Protein AF-A0A485M451-F1 (afdb_monomer)

InterPro domains:
  IPR001119 S-layer homology domain [PF00395] (95-132)
  IPR001119 S-layer homology domain [PF00395] (153-200)
  IPR001119 S-layer homology domain [PF00395] (220-264)
  IPR001119 S-layer homology domain [PS51272] (88-151)
  IPR001119 S-layer homology domain [PS51272] (153-217)
  IPR001119 S-layer homology domain [PS51272] (218-274)
  IPR051465 Cell Envelope Structural Component [PTHR43308] (90-144)
  IPR059177 GH29D-like, beta-sandwich domain [PF13290] (2-53)

Solvent-accessible surface area (backbone atoms only — not comparable to full-atom values): 15965 Å² total; per-residue (Å²): 91,81,88,87,76,91,57,86,87,47,48,41,26,26,16,62,77,60,48,58,35,92,75,40,89,76,40,38,76,67,85,69,72,50,86,80,91,56,67,35,39,36,25,33,32,40,34,44,92,94,45,68,56,72,76,46,74,50,67,47,79,70,82,80,92,81,85,85,84,84,88,90,79,92,68,84,73,83,88,88,75,98,64,86,75,76,82,45,79,29,83,71,26,69,72,31,68,84,40,92,50,16,53,63,52,24,55,33,37,77,71,63,31,46,78,61,49,97,84,36,32,66,56,48,83,42,69,30,24,42,34,58,51,22,35,35,50,14,46,69,68,68,48,67,50,79,86,58,65,54,78,75,23,81,48,46,84,70,42,52,80,90,31,44,55,25,37,24,15,24,39,70,70,63,47,47,76,62,47,79,44,99,87,72,47,28,33,64,55,37,79,43,66,35,26,43,36,56,50,28,31,32,52,24,47,49,49,35,71,77,74,38,90,75,82,59,55,77,68,89,44,74,47,55,81,70,47,52,79,92,32,47,58,25,40,16,39,17,38,76,64,61,38,45,70,48,47,95,86,34,30,65,57,40,79,44,67,32,26,37,36,58,50,50,50,32,51,52,39,44,64,75,68,110

Foldseek 3Di:
DDDDDPDPPKWKKKAFQPAARVDDPRIDTDPDDDDDPAWTKIWMWIDDDPDIDPIDIDTDHDDDDDDDDDDDDQDADDDDDDDQPPQDCLVQAPVLGPPSLSVLSSVCVVLVLDDPDPVSHNQQQAFDFQLNLLSSVCSLVVFFQDPFAPVLAPCLVVRDPVSRGSNNRCVVLVLADFDQDPVRGTHRRRGDFAFLLSLLLSLLSVCCVPVNDDDFRQDFANVVVPRDPVRRSSNSSLVVLVLGDATPVRHSRRGHGDGSSNSSSSSSSSSVSD

Mean predicted aligned error: 13.21 Å

pLDDT: mean 82.81, std 17.46, range [28.58, 98.69]

Sequence (274 aa):
MSLATTTSGAVIYYTTDGSNPKESATRKEYTEPFKVGTTTVVRAVAFKDSLSSDILISAYTITEPDAAEPNGEDDPPATGDDNPPAAGDAGGLVDMKGHWAAQTVQELVEQGIISGYEDNTFRPDNLINRAECSAILARALNLSAGAATLDAFSDSADVPAWAKDPVAAAVEAALLKGYPEADGSTTFRPARQVTRAELAVILSRVVVKELGEQQPAAASFADLEKIPTWALDGINIAAEKGLVQGYPDGTFQPDKEVTRAEAAAMIARLLGAL

Radius of gyration: 21.46 Å; Cα contacts (8 Å, |Δi|>4): 446; chains: 1; bounding box: 52×51×59 Å

Organism: NCBI:txid1263854

Nearest PDB structures (foldseek):
  3pyw-assembly1_A  TM=8.598E-01  e=1.521E-09  Bacillus anthracis
  6cwi-assembly1_A  TM=8.230E-01  e=1.231E-06  Paenibacillus alvei
  7sv6-assembly1_A  TM=8.210E-01  e=1.807E-06  Paenibacillus alvei
  7sv5-assembly2_B  TM=8.282E-01  e=2.512E-06  Paenibacillus alvei
  6cwf-assembly1_A  TM=7.800E-01  e=4.350E-06  Paenibacillus alvei

Structure (mmCIF, N/CA/C/O backbone):
data_AF-A0A485M451-F1
#
_entry.id   AF-A0A485M451-F1
#
loop_
_atom_site.group_PDB
_atom_site.id
_atom_site.type_symbol
_atom_site.label_atom_id
_atom_site.label_alt_id
_atom_site.label_comp_id
_atom_site.label_asym_id
_atom_site.label_entity_id
_atom_site.label_seq_id
_atom_site.pdbx_PDB_ins_code
_atom_site.Cartn_x
_atom_site.Cartn_y
_atom_site.Cartn_z
_atom_site.occupancy
_atom_site.B_iso_or_equiv
_atom_site.auth_seq_id
_atom_site.auth_comp_id
_atom_site.auth_asym_id
_atom_site.auth_atom_id
_atom_site.pdbx_PDB_model_num
ATOM 1 N N . MET A 1 1 ? -3.892 3.263 35.247 1.00 72.00 1 MET A N 1
ATOM 2 C CA . MET A 1 1 ? -2.775 3.524 34.315 1.00 72.00 1 MET A CA 1
ATOM 3 C C . MET A 1 1 ? -2.062 4.795 34.739 1.00 72.00 1 MET A C 1
ATOM 5 O O . MET A 1 1 ? -2.741 5.690 35.228 1.00 72.00 1 MET A O 1
ATOM 9 N N . SER A 1 2 ? -0.737 4.875 34.583 1.00 82.50 2 SER A N 1
ATOM 10 C CA . SER A 1 2 ? 0.032 6.087 34.888 1.00 82.50 2 SER A CA 1
ATOM 11 C C . SER A 1 2 ? 0.874 6.542 33.700 1.00 82.50 2 SER A C 1
ATOM 13 O O . SER A 1 2 ? 1.573 5.726 33.105 1.00 82.50 2 SER A O 1
ATOM 15 N N . LEU A 1 3 ? 0.835 7.837 33.391 1.00 84.31 3 LEU A N 1
ATOM 16 C CA . LEU A 1 3 ? 1.734 8.495 32.441 1.00 84.31 3 LEU A CA 1
ATOM 17 C C . LEU A 1 3 ? 2.847 9.211 33.216 1.00 84.31 3 LEU A C 1
ATOM 19 O O . LEU A 1 3 ? 2.617 9.717 34.313 1.00 84.31 3 LEU A O 1
ATOM 23 N N . ALA A 1 4 ? 4.058 9.244 32.665 1.00 85.62 4 ALA A N 1
ATOM 24 C CA . ALA A 1 4 ? 5.196 9.914 33.285 1.00 85.62 4 ALA A CA 1
ATOM 25 C C . ALA A 1 4 ? 6.116 10.525 32.225 1.00 85.62 4 ALA A C 1
ATOM 27 O O . ALA A 1 4 ? 6.207 10.033 31.103 1.00 85.62 4 ALA A O 1
ATOM 28 N N . THR A 1 5 ? 6.820 11.590 32.604 1.00 84.75 5 THR A N 1
ATOM 29 C CA . THR A 1 5 ? 7.872 12.221 31.804 1.00 84.75 5 THR A CA 1
ATOM 30 C C . THR A 1 5 ? 9.081 12.487 32.691 1.00 84.75 5 THR A C 1
ATOM 32 O O . THR A 1 5 ? 8.936 12.852 33.858 1.00 84.75 5 THR A O 1
ATOM 35 N N . THR A 1 6 ? 10.285 12.295 32.152 1.00 84.25 6 THR A N 1
ATOM 36 C CA . THR A 1 6 ? 11.544 12.629 32.839 1.00 84.25 6 THR A CA 1
ATOM 37 C C . THR A 1 6 ? 11.908 14.108 32.684 1.00 84.25 6 THR A C 1
ATOM 39 O O . THR A 1 6 ? 12.811 14.603 33.359 1.00 84.25 6 THR A O 1
ATOM 42 N N . THR A 1 7 ? 11.210 14.845 31.811 1.00 86.62 7 THR A N 1
ATOM 43 C CA . THR A 1 7 ? 11.435 16.277 31.601 1.00 86.62 7 THR A CA 1
ATOM 44 C C . THR A 1 7 ? 10.769 17.091 32.709 1.00 86.62 7 THR A C 1
ATOM 46 O O . THR A 1 7 ? 9.559 17.306 32.703 1.00 86.62 7 THR A O 1
ATOM 49 N N . SER A 1 8 ? 11.571 17.588 33.654 1.00 90.19 8 SER A N 1
ATOM 50 C CA . SER A 1 8 ? 11.082 18.454 34.735 1.00 90.19 8 SER A CA 1
ATOM 51 C C . SER A 1 8 ? 10.366 19.699 34.191 1.00 90.19 8 SER A C 1
ATOM 53 O O . SER A 1 8 ? 10.894 20.396 33.313 1.00 90.19 8 SER A O 1
ATOM 55 N N . GLY A 1 9 ? 9.170 19.969 34.721 1.00 87.19 9 GLY A N 1
ATOM 56 C CA . GLY A 1 9 ? 8.302 21.081 34.324 1.00 87.19 9 GLY A CA 1
ATOM 57 C C . GLY A 1 9 ? 7.477 20.846 33.054 1.00 87.19 9 GLY A C 1
ATOM 58 O O . GLY A 1 9 ? 6.798 21.768 32.618 1.00 87.19 9 GLY A O 1
ATOM 59 N N . ALA A 1 10 ? 7.534 19.655 32.449 1.00 92.69 10 ALA A N 1
ATOM 60 C CA . ALA A 1 10 ? 6.670 19.319 31.324 1.00 92.69 10 ALA A CA 1
ATOM 61 C C . ALA A 1 10 ? 5.266 18.902 31.793 1.00 92.69 10 ALA A C 1
ATOM 63 O O . ALA A 1 10 ? 5.121 18.185 32.783 1.00 92.69 10 ALA A O 1
ATOM 64 N N . VAL A 1 11 ? 4.246 19.318 31.044 1.00 94.94 11 VAL A N 1
ATOM 65 C CA . VAL A 1 11 ? 2.838 18.961 31.260 1.00 94.94 11 VAL A CA 1
ATOM 66 C C . VAL A 1 11 ? 2.437 17.913 30.230 1.00 94.94 11 VAL A C 1
ATOM 68 O O . VAL A 1 11 ? 2.665 18.096 29.034 1.00 94.94 11 VAL A O 1
ATOM 71 N N . ILE A 1 12 ? 1.848 16.805 30.677 1.00 95.06 12 ILE A N 1
ATOM 72 C CA . ILE A 1 12 ? 1.378 15.738 29.788 1.00 95.06 12 ILE A CA 1
ATOM 73 C C . ILE A 1 12 ? -0.098 15.969 29.474 1.00 95.06 12 ILE A C 1
ATOM 75 O O . ILE A 1 12 ? -0.910 16.114 30.384 1.00 95.06 12 ILE A O 1
ATOM 79 N N . TYR A 1 13 ? -0.449 15.936 28.192 1.00 95.00 13 TYR A N 1
ATOM 80 C CA . TYR A 1 13 ? -1.829 15.879 27.720 1.00 95.00 13 TYR A CA 1
ATOM 81 C C . TYR A 1 13 ? -2.088 14.539 27.054 1.00 95.00 13 TYR A C 1
ATOM 83 O O . TYR A 1 13 ? -1.201 13.993 26.398 1.00 95.00 13 TYR A O 1
ATOM 91 N N . TYR A 1 14 ? -3.302 14.020 27.197 1.00 92.94 14 TYR A N 1
ATOM 92 C CA . TYR A 1 14 ? -3.697 12.759 26.593 1.00 92.94 14 TYR A CA 1
ATOM 93 C C . TYR A 1 14 ? -5.135 12.770 26.078 1.00 92.94 14 TYR A C 1
ATOM 95 O O . TYR A 1 14 ? -5.967 13.563 26.513 1.00 92.94 14 TYR A O 1
ATOM 103 N N . THR A 1 15 ? -5.432 11.858 25.167 1.00 87.19 15 THR A N 1
ATOM 104 C CA . THR A 1 15 ? -6.775 11.542 24.675 1.00 87.19 15 THR A CA 1
ATOM 105 C C . THR A 1 15 ? -7.023 10.046 24.855 1.00 87.19 15 THR A C 1
ATOM 107 O O . THR A 1 15 ? -6.083 9.258 24.957 1.00 87.19 15 THR A O 1
ATOM 110 N N . THR A 1 16 ? -8.295 9.661 24.957 1.00 86.44 16 THR A N 1
ATOM 111 C CA . THR A 1 16 ? -8.737 8.252 25.114 1.00 86.44 16 THR A CA 1
ATOM 112 C C . THR A 1 16 ? -9.672 7.811 23.987 1.00 86.44 16 THR A C 1
ATOM 114 O O . THR A 1 16 ? -10.060 6.654 23.913 1.00 86.44 16 THR A O 1
ATOM 117 N N . ASP A 1 17 ? -10.017 8.738 23.097 1.00 75.75 17 ASP A N 1
ATOM 118 C CA . ASP A 1 17 ? -10.882 8.552 21.931 1.00 75.75 17 ASP A CA 1
ATOM 119 C C . ASP A 1 17 ? -10.076 8.405 20.626 1.00 75.75 17 ASP A C 1
ATOM 121 O O . ASP A 1 17 ? -10.637 8.459 19.537 1.00 75.75 17 ASP A O 1
ATOM 125 N N . GLY A 1 18 ? -8.747 8.271 20.719 1.00 71.19 18 GLY A N 1
ATOM 126 C CA . GLY A 1 18 ? -7.852 8.165 19.563 1.00 71.19 18 GLY A CA 1
ATOM 127 C C . GLY A 1 18 ? -7.515 9.487 18.856 1.00 71.19 18 GLY A C 1
ATOM 128 O O . GLY A 1 18 ? -6.680 9.481 17.947 1.00 71.19 18 GLY A O 1
ATOM 129 N N . SER A 1 19 ? -8.079 10.625 19.277 1.00 75.44 19 SER A N 1
ATOM 130 C CA . SER A 1 19 ? -7.805 11.934 18.664 1.00 75.44 19 SER A CA 1
ATOM 131 C C . SER A 1 19 ? -6.397 12.467 18.984 1.00 75.44 19 SER A C 1
ATOM 133 O O . SER A 1 19 ? -5.780 12.082 19.976 1.00 75.44 19 SER A O 1
ATOM 135 N N . ASN A 1 20 ? -5.849 13.360 18.153 1.00 81.25 20 ASN A N 1
ATOM 136 C CA . ASN A 1 20 ? -4.499 13.908 18.345 1.00 81.25 20 ASN A CA 1
ATOM 137 C C . ASN A 1 20 ? -4.425 14.828 19.590 1.00 81.25 20 ASN A C 1
ATOM 139 O O . ASN A 1 20 ? -5.018 15.910 19.578 1.00 81.25 20 ASN A O 1
ATOM 143 N N . PRO A 1 21 ? -3.651 14.493 20.643 1.00 91.19 21 PRO A N 1
ATOM 144 C CA . PRO A 1 21 ? -3.611 15.277 21.879 1.00 91.19 21 PRO A CA 1
ATOM 145 C C . PRO A 1 21 ? -2.884 16.630 21.743 1.00 91.19 21 PRO A C 1
ATOM 147 O O . PRO A 1 21 ? -2.954 17.447 22.663 1.00 91.19 21 PRO A O 1
ATOM 150 N N . LYS A 1 22 ? -2.209 16.913 20.615 1.00 90.75 22 LYS A N 1
ATOM 151 C CA . LYS A 1 22 ? -1.611 18.236 20.358 1.00 90.75 22 LYS A CA 1
ATOM 152 C C . LYS A 1 22 ? -2.663 19.311 20.081 1.00 90.75 22 LYS A C 1
ATOM 154 O O . LYS A 1 22 ? -2.446 20.466 20.438 1.00 90.75 22 LYS A O 1
ATOM 159 N N . GLU A 1 23 ? -3.806 18.926 19.519 1.00 87.81 23 GLU A N 1
ATOM 160 C CA . GLU A 1 23 ? -4.788 19.864 18.951 1.00 87.81 23 GLU A CA 1
ATOM 161 C C . GLU A 1 23 ? -6.228 19.571 19.384 1.00 87.81 23 GLU A C 1
ATOM 163 O O . GLU A 1 23 ? -7.061 20.475 19.395 1.00 87.81 23 GLU A O 1
ATOM 168 N N . SER A 1 24 ? -6.526 18.329 19.772 1.00 85.56 24 SER A N 1
ATOM 169 C CA . SER A 1 24 ? -7.890 17.904 20.065 1.00 85.56 24 SER A CA 1
ATOM 170 C C . SER A 1 24 ? -8.498 18.659 21.245 1.00 85.56 24 SER A C 1
ATOM 172 O O . SER A 1 24 ? -7.904 18.756 22.322 1.00 85.56 24 SER A O 1
ATOM 174 N N . ALA A 1 25 ? -9.741 19.108 21.065 1.00 89.00 25 ALA A N 1
ATOM 175 C CA . ALA A 1 25 ? -10.564 19.668 22.132 1.00 89.00 25 ALA A CA 1
ATOM 176 C C . ALA A 1 25 ? -10.926 18.631 23.213 1.00 89.00 25 ALA A C 1
ATOM 178 O O . ALA A 1 25 ? -11.305 19.011 24.319 1.00 89.00 25 ALA A O 1
ATOM 179 N N . THR A 1 26 ? -10.799 17.332 22.918 1.00 86.56 26 THR A N 1
ATOM 180 C CA . THR A 1 26 ? -11.063 16.245 23.874 1.00 86.56 26 THR A CA 1
ATOM 181 C C . THR A 1 26 ? -9.839 15.879 24.717 1.00 86.56 26 THR A C 1
ATOM 183 O O . THR A 1 26 ? -9.936 15.016 25.598 1.00 86.56 26 THR A O 1
ATOM 186 N N . ARG A 1 27 ? -8.688 16.540 24.493 1.00 94.56 27 ARG A N 1
ATOM 187 C CA . ARG A 1 27 ? -7.471 16.308 25.278 1.00 94.56 27 ARG A CA 1
ATOM 188 C C . ARG A 1 27 ? -7.689 16.660 26.746 1.00 94.56 27 ARG A C 1
ATOM 190 O O . ARG A 1 27 ? -8.310 17.665 27.087 1.00 94.56 27 ARG A O 1
ATOM 197 N N . LYS A 1 28 ? -7.101 15.857 27.620 1.00 94.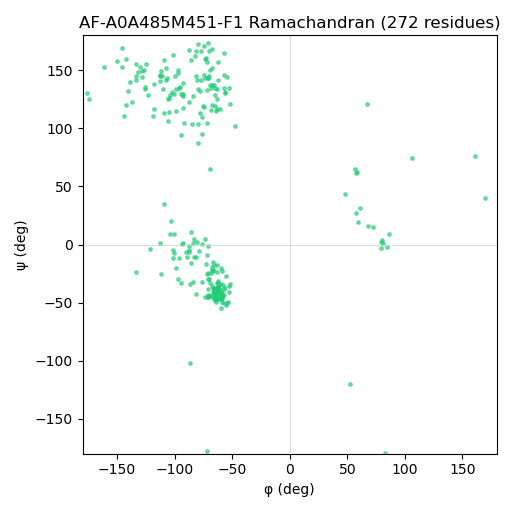75 28 LYS A N 1
ATOM 198 C CA . LYS A 1 28 ? -7.108 16.036 29.070 1.00 94.75 28 LYS A CA 1
ATOM 199 C C . LYS A 1 28 ? -5.681 16.219 29.552 1.00 94.75 28 LYS A C 1
ATOM 201 O O . LYS A 1 28 ? -4.782 15.517 29.095 1.00 94.75 28 LYS A O 1
ATOM 206 N N . GLU A 1 29 ? -5.474 17.148 30.473 1.00 95.88 29 GLU A N 1
ATOM 207 C CA . GLU A 1 29 ? -4.216 17.223 31.213 1.00 95.88 29 GLU A CA 1
ATOM 208 C C . GLU A 1 29 ? -4.110 16.007 32.143 1.00 95.88 29 GLU A C 1
ATOM 210 O O . GLU A 1 29 ? -5.080 15.625 32.804 1.00 95.88 29 GLU A O 1
ATOM 215 N N . TYR A 1 30 ? -2.948 15.359 32.167 1.00 94.06 30 TYR A N 1
ATOM 216 C CA . TYR A 1 30 ? -2.686 14.238 33.057 1.00 94.06 30 TYR A CA 1
ATOM 217 C C . TYR A 1 30 ? -2.219 14.755 34.421 1.00 94.06 30 TYR A C 1
ATOM 219 O O . TYR A 1 30 ? -1.066 15.149 34.589 1.00 94.06 30 TYR A O 1
ATOM 227 N N . THR A 1 31 ? -3.123 14.724 35.397 1.00 91.69 31 THR A N 1
ATOM 228 C CA . THR A 1 31 ? -2.866 15.152 36.782 1.00 91.69 31 THR A CA 1
ATOM 229 C C . THR A 1 31 ? -2.876 13.987 37.771 1.00 91.69 31 THR A C 1
ATOM 231 O O . THR A 1 31 ? -2.215 14.046 38.806 1.00 91.69 31 THR A O 1
ATOM 234 N N . GLU A 1 32 ? -3.576 12.901 37.443 1.00 86.88 32 GLU A N 1
ATOM 235 C CA . GLU A 1 32 ? -3.692 11.705 38.272 1.00 86.88 32 GLU A CA 1
ATOM 236 C C . GLU A 1 32 ? -3.887 10.436 37.420 1.00 86.88 32 GLU A C 1
ATOM 238 O O . GLU A 1 32 ? -4.323 10.515 36.265 1.00 86.88 32 GLU A O 1
ATOM 243 N N . PRO A 1 33 ? -3.574 9.242 37.961 1.00 87.06 33 PRO A N 1
ATOM 244 C CA . PRO A 1 33 ? -3.854 7.980 37.289 1.00 87.06 33 PRO A CA 1
ATOM 245 C C . PRO A 1 33 ? -5.341 7.816 36.956 1.00 87.06 33 PRO A C 1
ATOM 247 O O . PRO A 1 33 ? -6.200 7.983 37.818 1.00 87.06 33 PRO A O 1
ATOM 250 N N . PHE A 1 34 ? -5.650 7.377 35.736 1.00 81.25 34 PHE A N 1
ATOM 251 C CA . PHE A 1 34 ? -7.022 7.083 35.314 1.00 81.25 34 PHE A CA 1
ATOM 252 C C . PHE A 1 34 ? -7.267 5.578 35.151 1.00 81.25 34 PHE A C 1
ATOM 254 O O . PHE A 1 34 ? -6.336 4.766 35.012 1.00 81.25 34 PHE A O 1
ATOM 261 N N . LYS A 1 35 ? -8.549 5.202 35.203 1.00 77.62 35 LYS A N 1
ATOM 262 C CA . LYS A 1 35 ? -9.027 3.835 34.968 1.00 77.62 35 LYS A CA 1
ATOM 263 C C . LYS A 1 35 ? -9.403 3.664 33.501 1.00 77.62 35 LYS A C 1
ATOM 265 O O . LYS A 1 35 ? -10.031 4.542 32.921 1.00 77.62 35 LYS A O 1
ATOM 270 N N . VAL A 1 36 ? -9.047 2.513 32.945 1.00 71.94 36 VAL A N 1
ATOM 271 C CA . VAL A 1 36 ? -9.469 2.068 31.617 1.00 71.94 36 VAL A CA 1
ATOM 272 C C . VAL A 1 36 ? -10.455 0.927 31.843 1.00 71.94 36 VAL A C 1
ATOM 274 O O . VAL A 1 36 ? -10.084 -0.076 32.447 1.00 71.94 36 VAL A O 1
ATOM 277 N N . GLY A 1 37 ? -11.724 1.146 31.493 1.00 64.69 37 GLY A N 1
ATOM 278 C CA . GLY A 1 37 ? -12.819 0.200 31.754 1.00 64.69 37 GLY A CA 1
ATOM 279 C C . GLY A 1 37 ? -13.239 -0.631 30.541 1.00 64.69 37 GLY A C 1
ATOM 280 O O . GLY A 1 37 ? -13.972 -1.598 30.702 1.00 64.69 37 GLY A O 1
ATOM 281 N N . THR A 1 38 ? -12.772 -0.263 29.351 1.00 66.19 38 THR A N 1
ATOM 282 C CA . THR A 1 38 ? -13.002 -0.932 28.063 1.00 66.19 38 THR A CA 1
ATOM 283 C C . THR A 1 38 ? -11.744 -0.790 27.211 1.00 66.19 38 THR A C 1
ATOM 285 O O . THR A 1 38 ? -10.870 0.015 27.550 1.00 66.19 38 THR A O 1
ATOM 288 N N . THR A 1 39 ? -11.648 -1.513 26.094 1.00 63.69 39 THR A N 1
ATOM 289 C CA . THR A 1 39 ? -10.544 -1.330 25.142 1.00 63.69 39 THR A CA 1
ATOM 290 C C . THR A 1 39 ? -10.407 0.144 24.754 1.00 63.69 39 THR A C 1
ATOM 292 O O . THR A 1 39 ? -11.373 0.762 24.313 1.00 63.69 39 THR A O 1
ATOM 295 N N . THR A 1 40 ? -9.237 0.736 25.008 1.00 76.94 40 THR A N 1
ATOM 296 C CA . THR A 1 40 ? -9.009 2.187 24.893 1.00 76.94 40 THR A CA 1
ATOM 297 C C . THR A 1 40 ? -7.633 2.466 24.302 1.00 76.94 40 THR A C 1
ATOM 299 O O . THR A 1 40 ? -6.627 1.937 24.782 1.00 76.94 40 THR A O 1
ATOM 302 N N . VAL A 1 41 ? -7.578 3.358 23.310 1.00 71.75 41 VAL A N 1
ATOM 303 C CA . VAL A 1 41 ? -6.324 3.911 22.781 1.00 71.75 41 VAL A CA 1
ATOM 304 C C . VAL A 1 41 ? -6.008 5.204 23.515 1.00 71.75 41 VAL A C 1
ATOM 306 O O . VAL A 1 41 ? -6.741 6.187 23.420 1.00 71.75 41 VAL A O 1
ATOM 309 N N . VAL A 1 42 ? -4.885 5.216 24.224 1.00 86.06 42 VAL A N 1
ATOM 310 C CA . VAL A 1 42 ? -4.364 6.406 24.888 1.00 86.06 42 VAL A CA 1
ATOM 311 C C . VAL A 1 42 ? -3.284 7.022 24.014 1.00 86.06 42 VAL A C 1
ATOM 313 O O . VAL A 1 42 ? -2.223 6.426 23.831 1.00 86.06 42 VAL A O 1
ATOM 316 N N . ARG A 1 43 ? -3.523 8.233 23.503 1.00 85.25 43 ARG A N 1
ATOM 317 C CA . ARG A 1 43 ? -2.480 9.051 22.862 1.00 85.25 43 ARG A CA 1
ATOM 318 C C . ARG A 1 43 ? -2.044 10.115 23.852 1.00 85.25 43 ARG A C 1
ATOM 320 O O . ARG A 1 43 ? -2.898 10.784 24.417 1.00 85.25 43 ARG A O 1
ATOM 327 N N . ALA A 1 44 ? -0.747 10.285 24.066 1.00 91.12 44 ALA A N 1
ATOM 328 C CA . ALA A 1 44 ? -0.194 11.234 25.022 1.00 91.12 44 ALA A CA 1
ATOM 329 C C . ALA A 1 44 ? 0.953 12.044 24.413 1.00 91.12 44 ALA A C 1
ATOM 331 O O . ALA A 1 44 ? 1.744 11.540 23.625 1.00 91.12 44 ALA A O 1
ATOM 332 N N . VAL A 1 45 ? 1.059 13.309 24.800 1.00 91.62 45 VAL A N 1
ATOM 333 C CA . VAL A 1 45 ? 2.138 14.217 24.405 1.00 91.62 45 VAL A CA 1
ATOM 334 C C . VAL A 1 45 ? 2.563 15.036 25.617 1.00 91.62 45 VAL A C 1
ATOM 336 O O . VAL A 1 45 ? 1.721 15.474 26.401 1.00 91.62 45 VAL A O 1
ATOM 339 N N . ALA A 1 46 ? 3.865 15.250 25.781 1.00 94.50 46 ALA A N 1
ATOM 340 C CA . ALA A 1 46 ? 4.400 16.153 26.791 1.00 94.50 46 ALA A CA 1
ATOM 341 C C . ALA A 1 46 ? 4.736 17.510 26.161 1.00 94.50 46 ALA A C 1
ATOM 343 O O . ALA A 1 46 ? 5.389 17.559 25.118 1.00 94.50 46 ALA A O 1
ATOM 344 N N . PHE A 1 47 ? 4.330 18.599 26.810 1.00 93.06 47 PHE A N 1
ATOM 345 C CA . PHE A 1 47 ? 4.680 19.968 26.438 1.00 93.06 47 PHE A CA 1
ATOM 346 C C . PHE A 1 47 ? 5.573 20.610 27.492 1.00 93.06 47 PHE A C 1
ATOM 348 O O . PHE A 1 47 ? 5.335 20.458 28.690 1.00 93.06 47 PHE A O 1
ATOM 355 N N . LYS A 1 48 ? 6.563 21.380 27.045 1.00 93.81 48 LYS A N 1
ATOM 356 C CA . LYS A 1 48 ? 7.328 22.300 27.887 1.00 93.81 48 LYS A CA 1
ATOM 357 C C . LYS A 1 48 ? 7.621 23.560 27.087 1.00 93.81 48 LYS A C 1
ATOM 359 O O . LYS A 1 48 ? 8.263 23.484 26.042 1.00 93.81 48 LYS A O 1
ATOM 364 N N . ASP A 1 49 ? 7.152 24.700 27.582 1.00 91.31 49 ASP A N 1
ATOM 365 C CA . ASP A 1 49 ? 7.205 25.977 26.867 1.00 91.31 49 ASP A CA 1
ATOM 366 C C . ASP A 1 49 ? 6.599 25.842 25.452 1.00 91.31 49 ASP A C 1
ATOM 368 O O . ASP A 1 49 ? 5.433 25.471 25.319 1.00 91.31 49 ASP A O 1
ATOM 372 N N . SER A 1 50 ? 7.369 26.102 24.391 1.00 85.38 50 SER A N 1
ATOM 373 C CA . SER A 1 50 ? 6.950 25.935 22.990 1.00 85.38 50 SER A CA 1
ATOM 374 C C . SER A 1 50 ? 7.298 24.568 22.382 1.00 85.38 50 SER A C 1
ATOM 376 O O . SER A 1 50 ? 7.034 24.338 21.201 1.00 85.38 50 SER A O 1
ATOM 378 N N . LEU A 1 51 ? 7.903 23.660 23.153 1.00 78.56 51 LEU A N 1
ATOM 379 C CA . LEU A 1 51 ? 8.338 22.345 22.685 1.00 78.56 51 LEU A CA 1
ATOM 380 C C . LEU A 1 51 ? 7.304 21.267 23.019 1.00 78.56 51 LEU A C 1
ATOM 382 O O . LEU A 1 51 ? 6.638 21.315 24.055 1.00 78.56 51 LEU A O 1
ATOM 386 N N . SER A 1 52 ? 7.217 20.258 22.152 1.00 89.38 52 SER A N 1
ATOM 387 C CA . SER A 1 52 ? 6.383 19.071 22.357 1.00 89.38 52 SER A CA 1
ATOM 388 C C . SER A 1 52 ? 7.178 17.802 22.074 1.00 89.38 52 SER A C 1
ATOM 390 O O . SER A 1 52 ? 8.060 17.811 21.215 1.00 89.38 52 SER A O 1
ATOM 392 N N . SER A 1 53 ? 6.859 16.717 22.776 1.00 84.81 53 SER A N 1
ATOM 393 C CA . SER A 1 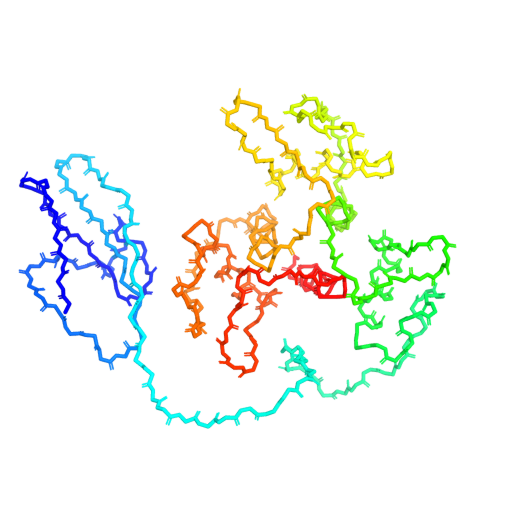53 ? 7.353 15.387 22.426 1.00 84.81 53 SER A CA 1
ATOM 394 C C . SER A 1 53 ? 6.691 14.860 21.148 1.00 84.81 53 SER A C 1
ATOM 396 O O . SER A 1 53 ? 5.709 15.419 20.632 1.00 84.81 53 SER A O 1
ATOM 398 N N . ASP A 1 54 ? 7.176 13.714 20.683 1.00 81.12 54 ASP A N 1
ATOM 399 C CA . ASP A 1 54 ? 6.372 12.835 19.840 1.00 81.12 54 ASP A CA 1
ATOM 400 C C . ASP A 1 54 ? 5.139 12.349 20.609 1.00 81.12 54 ASP A C 1
ATOM 402 O O . ASP A 1 54 ? 5.099 12.358 21.847 1.00 81.12 54 ASP A O 1
ATOM 406 N N . ILE A 1 55 ? 4.104 11.960 19.869 1.00 72.38 55 ILE A N 1
ATOM 407 C CA . ILE A 1 55 ? 2.888 11.413 20.465 1.00 72.38 55 ILE A CA 1
ATOM 408 C C . ILE A 1 55 ? 3.170 9.958 20.843 1.00 72.38 55 ILE A C 1
ATOM 410 O O . ILE A 1 55 ? 3.358 9.108 19.975 1.00 72.38 55 ILE A O 1
ATOM 414 N N . LEU A 1 56 ? 3.174 9.677 22.143 1.00 70.75 56 LEU A N 1
ATOM 415 C CA . LEU A 1 56 ? 3.147 8.324 22.678 1.00 70.75 56 LEU A CA 1
ATOM 416 C C . LEU A 1 56 ? 1.756 7.736 22.443 1.00 70.75 56 LEU A C 1
ATOM 418 O O . LEU A 1 56 ? 0.757 8.377 22.760 1.00 70.75 56 LEU A O 1
ATOM 422 N N . ILE A 1 57 ? 1.681 6.514 21.931 1.00 68.38 57 ILE A N 1
ATOM 423 C CA . ILE A 1 57 ? 0.419 5.800 21.735 1.00 68.38 57 ILE A CA 1
ATOM 424 C C . ILE A 1 57 ? 0.506 4.485 22.501 1.00 68.38 57 ILE A C 1
ATOM 426 O O . ILE A 1 57 ? 1.487 3.758 22.368 1.00 68.38 57 ILE A O 1
ATOM 430 N N . SER A 1 58 ? -0.497 4.202 23.328 1.00 68.69 58 SER A N 1
ATOM 431 C CA . SER A 1 58 ? -0.601 2.962 24.094 1.00 68.69 58 SER A CA 1
ATOM 432 C C . SER A 1 58 ? -2.036 2.450 24.037 1.00 68.69 58 SER A C 1
ATOM 434 O O . SER A 1 58 ? -2.965 3.173 24.404 1.00 68.69 58 SER A O 1
ATOM 436 N N . ALA A 1 59 ? -2.220 1.221 23.564 1.00 61.47 59 ALA A N 1
ATOM 437 C CA . ALA A 1 59 ? -3.511 0.547 23.539 1.00 61.47 59 ALA A CA 1
ATOM 438 C C . ALA A 1 59 ? -3.645 -0.362 24.768 1.00 61.47 59 ALA A C 1
ATOM 440 O O . ALA A 1 59 ? -2.714 -1.081 25.129 1.00 61.47 59 ALA A O 1
ATOM 441 N N . TYR A 1 60 ? -4.804 -0.311 25.421 1.00 63.62 60 TYR A N 1
ATOM 442 C CA . TYR A 1 60 ? -5.152 -1.192 26.532 1.00 63.62 60 TYR A CA 1
ATOM 443 C C . TYR A 1 60 ? -6.371 -1.993 26.126 1.00 63.62 60 TYR A C 1
ATOM 445 O O . TYR A 1 60 ? -7.455 -1.423 26.027 1.00 63.62 60 TYR A O 1
ATOM 453 N N . THR A 1 61 ? -6.183 -3.289 25.913 1.00 51.72 61 THR A N 1
ATOM 454 C CA . THR A 1 61 ? -7.238 -4.217 25.506 1.00 51.72 61 THR A CA 1
ATOM 455 C C . THR A 1 61 ? -7.713 -5.001 26.726 1.00 51.72 61 THR A C 1
ATOM 457 O O . THR A 1 61 ? -6.898 -5.536 27.479 1.00 51.72 61 THR A O 1
ATOM 460 N N . ILE A 1 62 ? -9.027 -5.042 26.955 1.00 53.31 62 ILE A N 1
ATOM 461 C CA . ILE A 1 62 ? -9.639 -5.903 27.976 1.00 53.31 62 ILE A CA 1
ATOM 462 C C . ILE A 1 62 ? -10.304 -7.057 27.232 1.00 53.31 62 ILE A C 1
ATOM 464 O O . ILE A 1 62 ? -11.323 -6.857 26.578 1.00 53.31 62 ILE A O 1
ATOM 468 N N . THR A 1 63 ? -9.704 -8.241 27.300 1.00 44.62 63 THR A N 1
ATOM 469 C CA . THR A 1 63 ? -10.217 -9.469 26.682 1.00 44.62 63 THR A CA 1
ATOM 470 C C . THR A 1 63 ? -11.082 -10.253 27.670 1.00 44.62 63 THR A C 1
ATOM 472 O O . THR A 1 63 ? -10.641 -10.562 28.778 1.00 44.62 63 THR A O 1
ATOM 475 N N . GLU A 1 64 ? -12.305 -10.606 27.268 1.00 38.53 64 GLU A N 1
ATOM 476 C CA . GLU A 1 64 ? -13.042 -11.723 27.875 1.00 38.53 64 GLU A CA 1
ATOM 477 C C . GLU A 1 64 ? -12.547 -13.044 27.257 1.00 38.53 64 GLU A C 1
ATOM 479 O O . GLU A 1 64 ? -12.179 -13.053 26.080 1.00 38.53 64 GLU A O 1
ATOM 484 N N . PRO A 1 65 ? -12.479 -14.157 28.010 1.00 35.91 65 PRO A N 1
ATOM 485 C CA . PRO A 1 65 ? -11.990 -15.414 27.462 1.00 35.91 65 PRO A CA 1
ATOM 486 C C . PRO A 1 65 ? -13.137 -16.195 26.812 1.00 35.91 65 PRO A C 1
ATOM 488 O O . PRO A 1 65 ? -14.058 -16.566 27.534 1.00 35.91 65 PRO A O 1
ATOM 491 N N . ASP A 1 66 ? -13.046 -16.542 25.520 1.00 37.94 66 ASP A N 1
ATOM 492 C CA . ASP A 1 66 ? -13.471 -17.885 25.092 1.00 37.94 66 ASP A CA 1
ATOM 493 C C . ASP A 1 66 ? -12.945 -18.386 23.728 1.00 37.94 66 ASP A C 1
ATOM 495 O O . ASP A 1 66 ? -12.708 -17.619 22.799 1.00 37.94 66 ASP A O 1
ATOM 499 N N . ALA A 1 67 ? -12.878 -19.725 23.706 1.00 30.06 67 ALA A N 1
ATOM 500 C CA . ALA A 1 67 ? -13.076 -20.742 22.671 1.00 30.06 67 ALA A CA 1
ATOM 501 C C . ALA A 1 67 ? -12.111 -20.877 21.480 1.00 30.06 67 ALA A C 1
ATOM 503 O O . ALA A 1 67 ? -11.942 -20.002 20.642 1.00 30.06 67 ALA A O 1
ATOM 504 N N . ALA A 1 68 ? -11.538 -22.082 21.404 1.00 30.61 68 ALA A N 1
ATOM 505 C CA . ALA A 1 68 ? -10.595 -22.568 20.406 1.00 30.61 68 ALA A CA 1
ATOM 506 C C . ALA A 1 68 ? -11.191 -22.770 18.996 1.00 30.61 68 ALA A C 1
ATOM 508 O O . ALA A 1 68 ? -12.353 -23.146 18.837 1.00 30.61 68 ALA A O 1
ATOM 509 N N . GLU A 1 69 ? -10.312 -22.591 18.007 1.00 37.25 69 GLU A N 1
ATOM 510 C CA . GLU A 1 69 ? -10.501 -22.699 16.552 1.00 37.25 69 GLU A CA 1
ATOM 511 C C . GLU A 1 69 ? -10.795 -24.116 16.021 1.00 37.25 69 GLU A C 1
ATOM 513 O O . GLU A 1 69 ? -10.491 -25.131 16.663 1.00 37.25 69 GLU A O 1
ATOM 518 N N . PRO A 1 70 ? -11.217 -24.184 14.743 1.00 37.94 70 PRO A N 1
ATOM 519 C CA . PRO A 1 70 ? -10.428 -24.934 13.766 1.00 37.94 70 PRO A CA 1
ATOM 520 C C . PRO A 1 70 ? -10.063 -24.130 12.497 1.00 37.94 70 PRO A C 1
ATOM 522 O O . PRO A 1 70 ? -10.804 -23.263 12.049 1.00 37.94 70 PRO A O 1
ATOM 525 N N . ASN A 1 71 ? -8.912 -24.499 11.921 1.00 37.25 71 ASN A N 1
ATOM 526 C CA . ASN A 1 71 ? -8.247 -23.940 10.736 1.00 37.25 71 ASN A CA 1
ATOM 527 C C . ASN A 1 71 ? -9.091 -23.868 9.443 1.00 37.25 71 ASN A C 1
ATOM 529 O O . ASN A 1 71 ? -9.703 -24.868 9.065 1.00 37.25 71 ASN A O 1
ATOM 533 N N . GLY A 1 72 ? -8.857 -22.798 8.666 1.00 38.72 72 GLY A N 1
ATOM 534 C CA . GLY A 1 72 ? -8.485 -22.903 7.246 1.00 38.72 72 GLY A CA 1
ATOM 535 C C . GLY A 1 72 ? -9.543 -22.536 6.206 1.00 38.72 72 GLY A C 1
ATOM 536 O O . GLY A 1 72 ? -10.054 -23.442 5.565 1.00 38.72 72 GLY A O 1
ATOM 537 N N . GLU A 1 73 ? -9.800 -21.233 6.037 1.00 39.47 73 GLU A N 1
ATOM 538 C CA . GLU A 1 73 ? -10.259 -20.494 4.834 1.00 39.47 73 GLU A CA 1
ATOM 539 C C . GLU A 1 73 ? -10.844 -19.157 5.337 1.00 39.47 73 GLU A C 1
ATOM 541 O O . GLU A 1 73 ? -12.054 -18.999 5.471 1.00 39.47 73 GLU A O 1
ATOM 546 N N . ASP A 1 74 ? -9.979 -18.207 5.719 1.00 39.81 74 ASP A N 1
ATOM 547 C CA . ASP A 1 74 ? -10.432 -16.896 6.213 1.00 39.81 74 ASP A CA 1
ATOM 548 C C . ASP A 1 74 ? -10.824 -15.991 5.036 1.00 39.81 74 ASP A C 1
ATOM 550 O O . ASP A 1 74 ? -10.013 -15.246 4.480 1.00 39.81 74 ASP A O 1
ATOM 554 N N . ASP A 1 75 ? -12.094 -16.142 4.667 1.00 47.78 75 ASP A N 1
ATOM 555 C CA . ASP A 1 75 ? -12.900 -15.392 3.699 1.00 47.78 75 ASP A CA 1
ATOM 556 C C . ASP A 1 75 ? -12.961 -13.867 4.023 1.00 47.78 75 ASP A C 1
ATOM 558 O O . ASP A 1 75 ? -12.611 -13.430 5.128 1.00 47.78 75 ASP A O 1
ATOM 562 N N . PRO A 1 76 ? -13.401 -13.011 3.077 1.00 41.81 76 PRO A N 1
ATOM 563 C CA . PRO A 1 76 ? -13.361 -11.561 3.192 1.00 41.81 76 PRO A CA 1
ATOM 564 C C . PRO A 1 76 ? -14.490 -11.056 4.098 1.00 41.81 76 PRO A C 1
ATOM 566 O O . PRO A 1 76 ? -15.509 -11.726 4.258 1.00 41.81 76 PRO A O 1
ATOM 569 N N . PRO A 1 77 ? -14.445 -9.788 4.535 1.00 37.41 77 PRO A N 1
ATOM 570 C CA . PRO A 1 77 ? -15.670 -9.079 4.831 1.00 37.41 77 PRO A CA 1
ATOM 571 C C . PRO A 1 77 ? -15.936 -8.091 3.698 1.00 37.41 77 PRO A C 1
ATOM 573 O O . PRO A 1 77 ? -15.192 -7.143 3.443 1.00 37.41 77 PRO A O 1
ATOM 576 N N . ALA A 1 78 ? -17.018 -8.360 2.981 1.00 40.59 78 ALA A N 1
ATOM 577 C CA . ALA A 1 78 ? -17.934 -7.348 2.492 1.00 40.59 78 ALA A CA 1
ATOM 578 C C . ALA A 1 78 ? -19.328 -7.972 2.580 1.00 40.59 78 ALA A C 1
ATOM 580 O O . ALA A 1 78 ? -19.626 -8.904 1.841 1.00 40.59 78 ALA A O 1
ATOM 581 N N . THR A 1 79 ? -20.183 -7.489 3.480 1.00 35.56 79 THR A N 1
ATOM 582 C CA . THR A 1 79 ? -21.613 -7.811 3.414 1.00 35.56 79 THR A CA 1
ATOM 583 C C . THR A 1 79 ? -22.403 -6.539 3.202 1.00 35.56 79 THR A C 1
ATOM 585 O O . THR A 1 79 ? -22.405 -5.650 4.055 1.00 35.56 79 THR A O 1
ATOM 588 N N . GLY A 1 80 ? -23.071 -6.493 2.055 1.00 28.58 80 GLY A N 1
ATOM 589 C CA . GLY A 1 80 ? -24.022 -5.459 1.689 1.00 28.58 80 GLY A CA 1
ATOM 590 C C . GLY A 1 80 ? -24.454 -5.523 0.226 1.00 28.58 80 GLY A C 1
ATOM 591 O O . GLY A 1 80 ? -24.495 -4.473 -0.392 1.00 28.58 80 GLY A O 1
ATOM 592 N N . ASP A 1 81 ? -24.676 -6.720 -0.331 1.00 33.62 81 ASP A N 1
ATOM 593 C CA . ASP A 1 81 ? -25.792 -7.000 -1.250 1.00 33.62 81 ASP A CA 1
ATOM 594 C C . ASP A 1 81 ? -25.839 -8.498 -1.604 1.00 33.62 81 ASP A C 1
ATOM 596 O O . ASP A 1 81 ? -24.859 -9.114 -2.028 1.00 33.62 81 ASP A O 1
ATOM 600 N N . ASP A 1 82 ? -27.007 -9.090 -1.364 1.00 44.12 82 ASP A N 1
ATOM 601 C CA . ASP A 1 82 ? -27.295 -10.518 -1.430 1.00 44.12 82 ASP A CA 1
ATOM 602 C C . ASP A 1 82 ? -27.439 -11.020 -2.878 1.00 44.12 82 ASP A C 1
ATOM 604 O O . ASP A 1 82 ? -28.531 -10.969 -3.442 1.00 44.12 82 ASP A O 1
ATOM 608 N N . ASN A 1 83 ? -26.356 -11.547 -3.464 1.00 37.00 83 ASN A N 1
ATOM 609 C CA . ASN A 1 83 ? -26.344 -12.681 -4.411 1.00 37.00 83 ASN A CA 1
ATOM 610 C C . ASN A 1 83 ? -24.877 -13.016 -4.760 1.00 37.00 83 ASN A C 1
ATOM 612 O O . ASN A 1 83 ? -24.172 -12.093 -5.165 1.00 37.00 83 ASN A O 1
ATOM 616 N N . PRO A 1 84 ? -24.379 -14.270 -4.696 1.00 33.06 84 PRO A N 1
ATOM 617 C CA . PRO A 1 84 ? -23.097 -14.589 -5.322 1.00 33.06 84 PRO A CA 1
ATOM 618 C C . PRO A 1 84 ? -23.220 -14.311 -6.831 1.00 33.06 84 PRO A C 1
ATOM 620 O O . PRO A 1 84 ? -24.047 -14.949 -7.495 1.00 33.06 84 PRO A O 1
ATOM 623 N N . PRO A 1 85 ? -22.466 -13.356 -7.403 1.00 36.06 85 PRO A N 1
ATOM 624 C CA . PRO A 1 85 ? -22.551 -13.092 -8.827 1.00 36.06 85 PRO A CA 1
ATOM 625 C C . PRO A 1 85 ? -22.049 -14.325 -9.577 1.00 36.06 85 PRO A C 1
ATOM 627 O O . PRO A 1 85 ? -21.040 -14.932 -9.213 1.00 36.06 85 PRO A O 1
ATOM 630 N N . ALA A 1 86 ? -22.793 -14.732 -10.603 1.00 34.50 86 ALA A N 1
ATOM 631 C CA . ALA A 1 86 ? -22.458 -15.886 -11.424 1.00 34.50 86 ALA A CA 1
ATOM 632 C C . ALA A 1 86 ? -21.019 -15.775 -11.955 1.00 34.50 86 ALA A C 1
ATOM 634 O O . ALA A 1 86 ? -20.624 -14.719 -12.442 1.00 34.50 86 ALA A O 1
ATOM 635 N N . ALA A 1 87 ? -20.269 -16.879 -11.870 1.00 37.22 87 ALA A N 1
ATOM 636 C CA . ALA A 1 87 ? -18.883 -16.994 -12.309 1.00 37.22 87 ALA A CA 1
ATOM 637 C C . ALA A 1 87 ? -18.678 -16.407 -13.718 1.00 37.22 87 ALA A C 1
ATOM 639 O O . ALA A 1 87 ? -19.032 -17.033 -14.720 1.00 37.22 87 ALA A O 1
ATOM 640 N N . GLY A 1 88 ? -18.121 -15.198 -13.771 1.00 38.22 88 GLY A N 1
ATOM 641 C CA . GLY A 1 88 ? -17.651 -14.567 -14.994 1.00 38.22 88 GLY A CA 1
ATOM 642 C C . GLY A 1 88 ? -16.354 -15.216 -15.475 1.00 38.22 88 GLY A C 1
ATOM 643 O O . GLY A 1 88 ? -15.520 -15.646 -14.676 1.00 38.22 88 GLY A O 1
ATOM 644 N N . ASP A 1 89 ? -16.211 -15.338 -16.793 1.00 47.59 89 ASP A N 1
ATOM 645 C CA . ASP A 1 89 ? -14.955 -15.702 -17.447 1.00 47.59 89 ASP A CA 1
ATOM 646 C C . ASP A 1 89 ? -14.015 -14.497 -17.334 1.00 47.59 89 ASP A C 1
ATOM 648 O O . ASP A 1 89 ? -14.231 -13.489 -18.003 1.00 47.59 89 ASP A O 1
ATOM 652 N N . ALA A 1 90 ? -13.023 -14.570 -16.441 1.00 52.44 90 ALA A N 1
ATOM 653 C CA . ALA A 1 90 ? -12.124 -13.469 -16.103 1.00 52.44 90 ALA A CA 1
ATOM 654 C C . ALA A 1 90 ? -11.160 -13.123 -17.251 1.00 52.44 90 ALA A C 1
ATOM 656 O O . ALA A 1 90 ? -9.954 -13.325 -17.148 1.00 52.44 90 ALA A O 1
ATOM 657 N N . GLY A 1 91 ? -11.686 -12.650 -18.381 1.00 56.25 91 GLY A N 1
ATOM 658 C CA . GLY A 1 91 ? -10.908 -12.253 -19.553 1.00 56.25 91 GLY A CA 1
ATOM 659 C C . GLY A 1 91 ? -10.020 -13.365 -20.124 1.00 56.25 91 GLY A C 1
ATOM 660 O O . GLY A 1 91 ? -8.984 -13.057 -20.710 1.00 56.25 91 GLY A O 1
ATOM 661 N N . GLY A 1 92 ? -10.378 -14.642 -19.934 1.00 70.31 92 GLY A N 1
ATOM 662 C CA . GLY A 1 92 ? -9.562 -15.788 -20.346 1.00 70.31 92 GLY A CA 1
ATOM 663 C C . GLY A 1 92 ? -8.494 -16.234 -19.336 1.00 70.31 92 GLY A C 1
ATOM 664 O O . GLY A 1 92 ? -7.671 -17.084 -19.680 1.00 70.31 92 GLY A O 1
ATOM 665 N N . LEU A 1 93 ? -8.498 -15.701 -18.105 1.00 80.44 93 LEU A N 1
ATOM 666 C CA . LEU A 1 93 ? -7.608 -16.131 -17.020 1.00 80.44 93 LEU A CA 1
ATOM 667 C C . LEU A 1 93 ? -8.083 -17.464 -16.426 1.00 80.44 93 LEU A C 1
ATOM 669 O O . LEU A 1 93 ? -9.115 -17.542 -15.754 1.00 80.44 93 LEU A O 1
ATOM 673 N N . VAL A 1 94 ? -7.330 -18.534 -16.680 1.00 83.06 94 VAL A N 1
ATOM 674 C CA . VAL A 1 94 ? -7.801 -19.916 -16.467 1.00 83.06 94 VAL A CA 1
ATOM 675 C C . VAL A 1 94 ? -7.920 -20.317 -14.996 1.00 83.06 94 VAL A C 1
ATOM 677 O O . VAL A 1 94 ? -8.706 -21.201 -14.658 1.00 83.06 94 VAL A O 1
ATOM 680 N N . ASP A 1 95 ? -7.155 -19.671 -14.121 1.00 80.38 95 ASP A N 1
ATOM 681 C CA . ASP A 1 95 ? -7.065 -19.941 -12.684 1.00 80.38 95 ASP A CA 1
ATOM 682 C C . ASP A 1 95 ? -8.013 -19.082 -11.836 1.00 80.38 95 ASP A C 1
ATOM 684 O O . ASP A 1 95 ? -8.077 -19.248 -10.623 1.00 80.38 95 ASP A O 1
ATOM 688 N N . MET A 1 96 ? -8.798 -18.206 -12.467 1.00 83.75 96 MET A N 1
ATOM 689 C CA . MET A 1 96 ? -9.822 -17.412 -11.784 1.00 83.75 96 MET A CA 1
ATOM 690 C C . MET A 1 96 ? -11.185 -18.105 -11.731 1.00 83.75 96 MET A C 1
ATOM 692 O O . MET A 1 96 ? -12.086 -17.650 -11.028 1.00 83.75 96 MET A O 1
ATOM 696 N N . LYS A 1 97 ? -11.379 -19.210 -12.456 1.00 81.62 97 LYS A N 1
ATOM 697 C CA . LYS A 1 97 ? -12.678 -19.885 -12.520 1.00 81.62 97 LYS A CA 1
ATOM 698 C C . LYS A 1 97 ? -13.099 -20.415 -11.144 1.00 81.62 97 LYS A C 1
ATOM 700 O O . LYS A 1 97 ? -12.490 -21.340 -10.620 1.00 81.62 97 LYS A O 1
ATOM 705 N N . GLY A 1 98 ? -14.202 -19.884 -10.617 1.00 77.75 98 GLY A N 1
ATOM 706 C CA . GLY A 1 98 ? -14.742 -20.268 -9.307 1.00 77.75 98 GLY A CA 1
ATOM 707 C C . GLY A 1 98 ? -14.025 -19.625 -8.117 1.00 77.75 98 GLY A C 1
ATOM 708 O O . GLY A 1 98 ? -14.399 -19.896 -6.982 1.00 77.75 98 GLY A O 1
ATOM 709 N N . HIS A 1 99 ? -13.033 -18.767 -8.363 1.00 83.69 99 HIS A N 1
ATOM 710 C CA . HIS A 1 99 ? -12.355 -18.003 -7.324 1.00 83.69 99 HIS A CA 1
ATOM 711 C C . HIS A 1 99 ? -13.229 -16.816 -6.879 1.00 83.69 99 HIS A C 1
ATOM 713 O O . HIS A 1 99 ? -13.854 -16.165 -7.717 1.00 83.69 99 HIS A O 1
ATOM 719 N N . TRP A 1 100 ? -13.255 -16.483 -5.585 1.00 84.94 100 TRP A N 1
ATOM 720 C CA . TRP A 1 100 ? -14.112 -15.412 -5.043 1.00 84.94 100 TRP A CA 1
ATOM 721 C C . TRP A 1 100 ? -13.855 -14.047 -5.709 1.00 84.94 100 TRP A C 1
ATOM 723 O O . TRP A 1 100 ? -14.778 -13.275 -5.952 1.00 84.94 100 TRP A O 1
ATOM 733 N N . ALA A 1 101 ? -12.598 -13.774 -6.073 1.00 83.12 101 ALA A N 1
ATOM 734 C CA . ALA A 1 101 ? -12.189 -12.537 -6.741 1.00 83.12 101 ALA A CA 1
ATOM 735 C C . ALA A 1 101 ? -12.396 -12.532 -8.271 1.00 83.12 101 ALA A C 1
ATOM 737 O O . ALA A 1 101 ? -11.965 -11.586 -8.927 1.00 83.12 101 ALA A O 1
ATOM 738 N N . ALA A 1 102 ? -13.000 -13.571 -8.866 1.00 81.19 102 ALA A N 1
ATOM 739 C CA . ALA A 1 102 ? -13.094 -13.726 -10.324 1.00 81.19 102 ALA A CA 1
ATOM 740 C C . ALA A 1 102 ? -13.715 -12.514 -11.020 1.00 81.19 102 ALA A C 1
ATOM 742 O O . ALA A 1 102 ? -13.121 -11.974 -11.951 1.00 81.19 102 ALA A O 1
ATOM 743 N N . GLN A 1 103 ? -14.873 -12.058 -10.535 1.00 81.75 103 GLN A N 1
ATOM 744 C CA . GLN A 1 103 ? -15.564 -10.916 -11.127 1.00 81.75 103 GLN A CA 1
ATOM 745 C C . GLN A 1 103 ? -14.751 -9.630 -10.974 1.00 81.75 103 GLN A C 1
ATOM 747 O O . GLN A 1 103 ? -14.544 -8.912 -11.944 1.00 81.75 103 GLN A O 1
ATOM 752 N N . THR A 1 104 ? -14.242 -9.358 -9.773 1.00 84.88 104 THR A N 1
ATOM 753 C CA . THR A 1 104 ? -13.437 -8.159 -9.521 1.00 84.88 104 THR A CA 1
ATOM 754 C C . THR A 1 104 ? -12.202 -8.110 -10.417 1.00 84.88 104 THR A C 1
ATOM 756 O O . THR A 1 104 ? -11.884 -7.074 -10.995 1.00 84.88 104 THR A O 1
ATOM 759 N N . VAL A 1 105 ? -11.502 -9.236 -10.572 1.00 86.00 105 VAL A N 1
ATOM 760 C CA . VAL A 1 105 ? -10.344 -9.322 -11.469 1.00 86.00 105 VAL A CA 1
ATOM 761 C C . VAL A 1 105 ? -10.774 -9.142 -12.923 1.00 86.00 105 VAL A C 1
ATOM 763 O O . VAL A 1 105 ? -10.090 -8.429 -13.651 1.00 86.00 105 VAL A O 1
ATOM 766 N N . GLN A 1 106 ? -11.905 -9.718 -13.342 1.00 82.69 106 GLN A N 1
ATOM 767 C CA . GLN A 1 106 ? -12.449 -9.517 -14.685 1.00 82.69 106 GLN A CA 1
ATOM 768 C C . GLN A 1 106 ? -12.686 -8.032 -14.986 1.00 82.69 106 GLN A C 1
ATOM 770 O O . GLN A 1 106 ? -12.209 -7.532 -16.001 1.00 82.69 106 GLN A O 1
ATOM 775 N N . GLU A 1 107 ? -13.361 -7.314 -14.090 1.00 84.44 107 GLU A N 1
ATOM 776 C CA . GLU A 1 107 ? -13.658 -5.887 -14.250 1.00 84.44 107 GLU A CA 1
ATOM 777 C C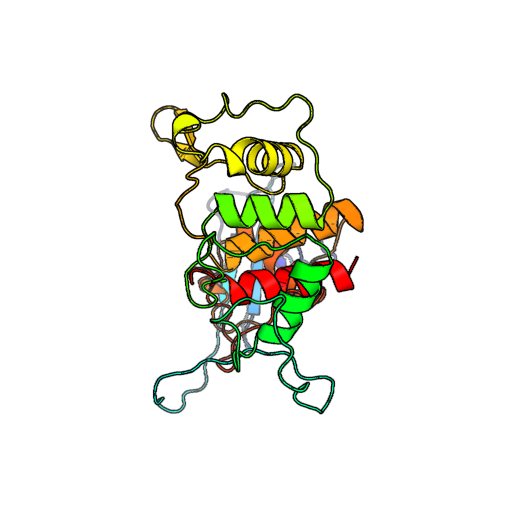 . GLU A 1 107 ? -12.374 -5.054 -14.367 1.00 84.44 107 GLU A C 1
ATOM 779 O O . GLU A 1 107 ? -12.271 -4.166 -15.215 1.00 84.44 107 GLU A O 1
ATOM 784 N N . LEU A 1 108 ? -11.357 -5.366 -13.557 1.00 85.81 108 LEU A N 1
ATOM 785 C CA . LEU A 1 108 ? -10.058 -4.695 -13.623 1.00 85.81 108 LEU A CA 1
ATOM 786 C C . LEU A 1 108 ? -9.265 -5.055 -14.891 1.00 85.81 108 LEU A C 1
ATOM 788 O O . LEU A 1 108 ? -8.481 -4.232 -15.366 1.00 85.81 108 LEU A O 1
ATOM 792 N N . VAL A 1 109 ? -9.451 -6.252 -15.453 1.00 85.31 109 VAL A N 1
ATOM 793 C CA . VAL A 1 109 ? -8.873 -6.647 -16.749 1.00 85.31 109 VAL A CA 1
ATOM 794 C C . VAL A 1 109 ? -9.551 -5.898 -17.896 1.00 85.31 109 VAL A C 1
ATOM 796 O O . VAL A 1 109 ? -8.860 -5.366 -18.763 1.00 85.31 109 VAL A O 1
ATOM 799 N N . GLU A 1 110 ? -10.880 -5.791 -17.884 1.00 84.31 110 GLU A N 1
ATOM 800 C CA . GLU A 1 110 ? -11.652 -5.049 -18.893 1.00 84.31 110 GLU A CA 1
ATOM 801 C C . GLU A 1 110 ? -11.301 -3.553 -18.907 1.00 84.31 110 GLU A C 1
ATOM 803 O O . GLU A 1 110 ? -11.259 -2.930 -19.968 1.00 84.31 110 GLU A O 1
ATOM 808 N N . GLN A 1 111 ? -10.968 -2.993 -17.742 1.00 83.94 111 GLN A N 1
ATOM 809 C CA . GLN A 1 111 ? -10.466 -1.622 -17.599 1.00 83.94 111 GLN A CA 1
ATOM 810 C C . GLN A 1 111 ? -8.975 -1.469 -17.955 1.00 83.94 111 GLN A C 1
ATOM 812 O O . GLN A 1 111 ? -8.453 -0.356 -17.957 1.00 83.94 111 GLN A O 1
ATOM 817 N N . GLY A 1 112 ? -8.264 -2.564 -18.243 1.00 85.56 112 GLY A N 1
ATOM 818 C CA . GLY A 1 112 ? -6.830 -2.553 -18.545 1.00 85.56 112 GLY A CA 1
ATOM 819 C C . GLY A 1 112 ? -5.927 -2.279 -17.335 1.00 85.56 112 GLY A C 1
ATOM 820 O O . GLY A 1 112 ? -4.748 -1.972 -17.502 1.00 85.56 112 GLY A O 1
ATOM 821 N N . ILE A 1 113 ? -6.459 -2.383 -16.117 1.00 88.25 113 ILE A N 1
ATOM 822 C CA . ILE A 1 113 ? -5.746 -2.120 -14.859 1.00 88.25 113 ILE A CA 1
ATOM 823 C C . ILE A 1 113 ? -4.913 -3.334 -14.448 1.00 88.25 113 ILE A C 1
ATOM 825 O O . ILE A 1 113 ? -3.752 -3.205 -14.040 1.00 88.25 113 ILE A O 1
ATOM 829 N N . ILE A 1 114 ? -5.497 -4.523 -14.591 1.00 85.75 114 ILE A N 1
ATOM 830 C CA . ILE A 1 114 ? -4.831 -5.799 -14.352 1.00 85.75 114 ILE A CA 1
ATOM 831 C C . ILE A 1 114 ? -4.547 -6.489 -15.681 1.00 85.75 114 ILE A C 1
ATOM 833 O O . ILE A 1 114 ? -5.334 -6.462 -16.622 1.00 85.75 114 ILE A O 1
ATOM 837 N N . SER A 1 115 ? -3.397 -7.147 -15.736 1.00 73.50 115 SER A N 1
ATOM 838 C CA . SER A 1 115 ? -3.081 -8.130 -16.764 1.00 73.50 115 SER A CA 1
ATOM 839 C C . SER A 1 115 ? -2.621 -9.410 -16.076 1.00 73.50 115 SER A C 1
ATOM 841 O O . SER A 1 115 ? -1.982 -9.355 -15.019 1.00 73.50 115 SER A O 1
ATOM 843 N N . GLY A 1 116 ? -2.971 -10.555 -16.656 1.00 70.69 116 GLY A N 1
ATOM 844 C CA . GLY A 1 116 ? -2.403 -11.837 -16.255 1.00 70.69 116 GLY A CA 1
ATOM 845 C C . GLY A 1 116 ? -0.951 -11.991 -16.699 1.00 70.69 116 GLY A C 1
ATOM 846 O O . GLY A 1 116 ? -0.352 -11.099 -17.303 1.00 70.69 116 GLY A O 1
ATOM 847 N N . TYR A 1 117 ? -0.393 -13.155 -16.404 1.00 73.38 117 TYR A N 1
ATOM 848 C CA . TYR A 1 117 ? 0.888 -13.605 -16.925 1.00 73.38 117 TYR A CA 1
ATOM 849 C C . TYR A 1 117 ? 0.725 -14.180 -18.343 1.00 73.38 117 TYR A C 1
ATOM 851 O O . TYR A 1 117 ? -0.381 -14.468 -18.800 1.00 73.38 117 TYR A O 1
ATOM 859 N N . GLU A 1 118 ? 1.845 -14.375 -19.043 1.00 71.62 118 GLU A N 1
ATOM 860 C CA . GLU A 1 118 ? 1.877 -14.892 -20.425 1.00 71.62 118 GLU A CA 1
ATOM 861 C C . GLU A 1 118 ? 1.252 -16.291 -20.583 1.00 71.62 118 GLU A C 1
ATOM 863 O O . GLU A 1 118 ? 0.866 -16.683 -21.681 1.00 71.62 118 GLU A O 1
ATOM 868 N N . ASP A 1 119 ? 1.134 -17.044 -19.487 1.00 72.25 119 ASP A N 1
ATOM 869 C CA . ASP A 1 119 ? 0.509 -18.368 -19.419 1.00 72.25 119 ASP A CA 1
ATOM 870 C C . ASP A 1 119 ? -1.023 -18.319 -19.221 1.00 72.25 119 ASP A C 1
ATOM 872 O O . ASP A 1 119 ? -1.641 -19.353 -18.970 1.00 72.25 119 ASP A O 1
ATOM 876 N N . ASN A 1 120 ? -1.640 -17.138 -19.361 1.00 75.94 120 ASN A N 1
ATOM 877 C CA . ASN A 1 120 ? -3.061 -16.870 -19.111 1.00 75.94 120 ASN A CA 1
ATOM 878 C C . ASN A 1 120 ? -3.497 -17.143 -17.661 1.00 75.94 120 ASN A C 1
ATOM 880 O O . ASN A 1 120 ? -4.644 -17.520 -17.420 1.00 75.94 120 ASN A O 1
ATOM 884 N N . THR A 1 121 ? -2.601 -16.959 -16.690 1.00 79.88 121 THR A N 1
ATOM 885 C CA . THR A 1 121 ? -2.932 -17.038 -15.258 1.00 79.88 121 THR A CA 1
ATOM 886 C C . THR A 1 121 ? -2.939 -15.662 -14.603 1.00 79.88 121 THR A C 1
ATOM 888 O O . THR A 1 121 ? -2.222 -14.755 -15.028 1.00 79.88 121 THR A O 1
ATOM 891 N N . PHE A 1 122 ? -3.728 -15.485 -13.545 1.00 85.62 122 PHE A N 1
ATOM 892 C CA . PHE A 1 122 ? -3.652 -14.317 -12.663 1.00 85.62 122 PHE A CA 1
ATOM 893 C C . PHE A 1 122 ? -2.823 -14.581 -11.407 1.00 85.62 122 PHE A C 1
ATOM 895 O O . PHE A 1 122 ? -2.192 -13.656 -10.892 1.00 85.62 122 PHE A O 1
ATOM 902 N N . ARG A 1 123 ? -2.797 -15.834 -10.950 1.00 86.69 123 ARG A N 1
ATOM 903 C CA . ARG A 1 123 ? -2.196 -16.339 -9.712 1.00 86.69 123 ARG A CA 1
ATOM 904 C C . ARG A 1 123 ? -2.790 -15.647 -8.482 1.00 86.69 123 ARG A C 1
ATOM 906 O O . ARG A 1 123 ? -2.059 -14.941 -7.788 1.00 86.69 123 ARG A O 1
ATOM 913 N N . PRO A 1 124 ? -4.108 -15.794 -8.238 1.00 84.31 124 PRO A N 1
ATOM 914 C CA . PRO A 1 124 ? -4.829 -15.018 -7.228 1.00 84.31 124 PRO A CA 1
ATOM 915 C C . PRO A 1 124 ? -4.263 -15.176 -5.816 1.00 84.31 124 PRO A C 1
ATOM 917 O O . PRO A 1 124 ? -4.152 -14.177 -5.109 1.00 84.31 124 PRO A O 1
ATOM 920 N N . ASP A 1 125 ? -3.838 -16.389 -5.460 1.00 87.62 125 ASP A N 1
ATOM 921 C CA . ASP A 1 125 ? -3.338 -16.736 -4.123 1.00 87.62 125 ASP A CA 1
ATOM 922 C C . ASP A 1 125 ? -1.835 -16.490 -3.944 1.00 87.62 125 ASP A C 1
ATOM 924 O O . ASP A 1 125 ? -1.294 -16.636 -2.848 1.00 87.62 125 ASP A O 1
ATOM 928 N N . ASN A 1 126 ? -1.130 -16.098 -5.010 1.00 86.81 126 ASN A N 1
ATOM 929 C CA . ASN A 1 126 ? 0.254 -15.672 -4.866 1.00 86.81 126 ASN A CA 1
ATOM 930 C C . ASN A 1 126 ? 0.298 -14.320 -4.157 1.00 86.81 126 ASN A C 1
ATOM 932 O O . ASN A 1 126 ? -0.517 -13.437 -4.418 1.00 86.81 126 ASN A O 1
ATOM 936 N N . LEU A 1 127 ? 1.305 -14.135 -3.311 1.00 91.31 127 LEU A N 1
ATOM 937 C CA . LEU A 1 127 ? 1.570 -12.851 -2.677 1.00 91.31 127 LEU A CA 1
ATOM 938 C C . LEU A 1 127 ? 1.988 -11.806 -3.713 1.00 91.31 127 LEU A C 1
ATOM 940 O O . LEU A 1 127 ? 2.769 -12.103 -4.625 1.00 91.31 127 LEU A O 1
ATOM 944 N N . ILE A 1 128 ? 1.455 -10.593 -3.567 1.00 95.25 128 ILE A N 1
ATOM 945 C CA . ILE A 1 128 ? 1.774 -9.475 -4.448 1.00 95.25 128 ILE A CA 1
ATOM 946 C C . ILE A 1 128 ? 3.058 -8.785 -3.993 1.00 95.25 128 ILE A C 1
ATOM 948 O O . ILE A 1 128 ? 3.194 -8.337 -2.848 1.00 95.25 128 ILE A O 1
ATOM 952 N N . ASN A 1 129 ? 3.991 -8.633 -4.930 1.00 95.06 129 ASN A N 1
ATOM 953 C CA . ASN A 1 129 ? 5.212 -7.885 -4.672 1.00 95.06 129 ASN A CA 1
ATOM 954 C C . ASN A 1 129 ? 5.035 -6.386 -4.953 1.00 95.06 129 ASN A C 1
ATOM 956 O O . ASN A 1 129 ? 4.067 -5.929 -5.569 1.00 95.06 129 ASN A O 1
ATOM 960 N N . ARG A 1 130 ? 6.002 -5.593 -4.494 1.00 97.88 130 ARG A N 1
ATOM 961 C CA . ARG A 1 130 ? 5.977 -4.132 -4.626 1.00 97.88 130 ARG A CA 1
ATOM 962 C C . ARG A 1 130 ? 5.956 -3.653 -6.077 1.00 97.88 130 ARG A C 1
ATOM 964 O O . ARG A 1 130 ? 5.251 -2.687 -6.358 1.00 97.88 130 ARG A O 1
ATOM 971 N N . ALA A 1 131 ? 6.674 -4.312 -6.989 1.00 92.69 131 ALA A N 1
ATOM 972 C CA . ALA A 1 131 ? 6.670 -3.950 -8.408 1.00 92.69 131 ALA A CA 1
ATOM 973 C C . ALA A 1 131 ? 5.300 -4.192 -9.067 1.00 92.69 131 ALA A C 1
ATOM 975 O O . ALA A 1 131 ? 4.797 -3.337 -9.796 1.00 92.69 131 ALA A O 1
ATOM 976 N N . GLU A 1 132 ? 4.664 -5.325 -8.768 1.00 93.50 132 GLU A N 1
ATOM 977 C CA . GLU A 1 132 ? 3.315 -5.652 -9.236 1.00 93.50 132 GLU A CA 1
ATOM 978 C C . GLU A 1 132 ? 2.275 -4.681 -8.668 1.00 93.50 132 GLU A C 1
ATOM 980 O O . GLU A 1 132 ? 1.468 -4.143 -9.424 1.00 93.50 132 GLU A O 1
ATOM 985 N N . CYS A 1 133 ? 2.342 -4.384 -7.368 1.00 97.75 133 CYS A N 1
ATOM 986 C CA . CYS A 1 133 ? 1.466 -3.407 -6.722 1.00 97.75 133 CYS A CA 1
ATOM 987 C C . CYS A 1 133 ? 1.598 -2.011 -7.359 1.00 97.75 133 CYS A C 1
ATOM 989 O O . CYS A 1 133 ? 0.591 -1.395 -7.710 1.00 97.75 133 CYS A O 1
ATOM 991 N N . SER A 1 134 ? 2.830 -1.538 -7.603 1.00 96.31 134 SER A N 1
ATOM 992 C CA . SER A 1 134 ? 3.066 -0.283 -8.333 1.00 96.31 134 SER A CA 1
ATOM 993 C C . SER A 1 134 ? 2.461 -0.298 -9.732 1.00 96.31 134 SER A C 1
ATOM 995 O O . SER A 1 134 ? 1.874 0.696 -10.146 1.00 96.31 134 SER A O 1
ATOM 997 N N . ALA A 1 135 ? 2.567 -1.416 -10.452 1.00 93.50 135 ALA A N 1
ATOM 998 C CA . ALA A 1 135 ? 2.017 -1.525 -11.795 1.00 93.50 135 ALA A CA 1
ATOM 999 C C . ALA A 1 135 ? 0.490 -1.457 -11.831 1.00 93.50 135 ALA A C 1
ATOM 1001 O O . ALA A 1 135 ? -0.061 -0.780 -12.699 1.00 93.50 135 ALA A O 1
ATOM 1002 N N . ILE A 1 136 ? -0.191 -2.109 -10.888 1.00 95.94 136 ILE A N 1
ATOM 1003 C CA . ILE A 1 136 ? -1.654 -2.032 -10.792 1.00 95.94 136 ILE A CA 1
ATOM 1004 C C . ILE A 1 136 ? -2.078 -0.605 -10.429 1.00 95.94 136 ILE A C 1
ATOM 1006 O O . ILE A 1 136 ? -2.933 -0.044 -11.105 1.00 95.94 136 ILE A O 1
ATOM 1010 N N . LEU A 1 137 ? -1.446 0.022 -9.431 1.00 96.94 137 LEU A N 1
ATOM 1011 C CA . LEU A 1 137 ? -1.780 1.389 -9.009 1.00 96.94 137 LEU A CA 1
ATOM 1012 C C . LEU A 1 137 ? -1.514 2.432 -10.098 1.00 96.94 137 LEU A C 1
ATOM 1014 O O . LEU A 1 137 ? -2.329 3.329 -10.295 1.00 96.94 137 LEU A O 1
ATOM 1018 N N . ALA A 1 138 ? -0.399 2.311 -10.821 1.00 95.31 138 ALA A N 1
ATOM 1019 C CA . ALA A 1 138 ? -0.088 3.217 -11.918 1.00 95.31 138 ALA A CA 1
ATOM 1020 C C . ALA A 1 138 ? -1.148 3.148 -13.020 1.00 95.31 138 ALA A C 1
ATOM 1022 O O . ALA A 1 138 ? -1.578 4.189 -13.503 1.00 95.31 138 ALA A O 1
ATOM 1023 N N . ARG A 1 139 ? -1.623 1.949 -13.382 1.00 93.50 139 ARG A N 1
ATOM 1024 C CA . ARG A 1 139 ? -2.708 1.815 -14.366 1.00 93.50 139 ARG A CA 1
ATOM 1025 C C . ARG A 1 139 ? -4.049 2.287 -13.810 1.00 93.50 139 ARG A C 1
ATOM 1027 O O . ARG A 1 139 ? -4.731 3.051 -14.480 1.00 93.50 139 ARG A O 1
ATOM 1034 N N . ALA A 1 140 ? -4.384 1.893 -12.581 1.00 93.88 140 ALA A N 1
ATOM 1035 C CA . ALA A 1 140 ? -5.630 2.260 -11.908 1.00 93.88 140 ALA A CA 1
ATOM 1036 C C . ALA A 1 140 ? -5.829 3.780 -11.823 1.00 93.88 140 ALA A C 1
ATOM 1038 O O . ALA A 1 140 ? -6.937 4.271 -11.990 1.00 93.88 140 ALA A O 1
ATOM 1039 N N . LEU A 1 141 ? -4.744 4.521 -11.596 1.00 94.62 141 LEU A N 1
ATOM 1040 C CA . LEU A 1 141 ? -4.763 5.974 -11.423 1.00 94.62 141 LEU A CA 1
ATOM 1041 C C . LEU A 1 141 ? -4.253 6.725 -12.660 1.00 94.62 141 LEU A C 1
ATOM 1043 O O . LEU A 1 141 ? -4.025 7.931 -12.594 1.00 94.62 141 LEU A O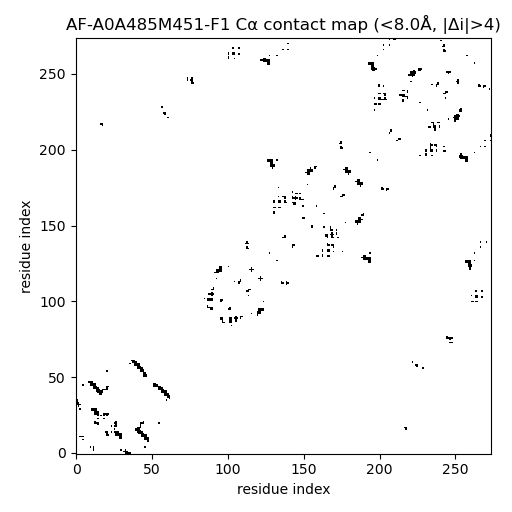 1
ATOM 1047 N N . ASN A 1 142 ? -4.041 6.015 -13.775 1.00 93.00 142 ASN A N 1
ATOM 1048 C CA . ASN A 1 142 ? -3.498 6.558 -15.020 1.00 93.00 142 ASN A CA 1
ATOM 1049 C C . ASN A 1 142 ? -2.227 7.415 -14.804 1.00 93.00 142 ASN A C 1
ATOM 1051 O O . ASN A 1 142 ? -2.078 8.507 -15.354 1.00 93.00 142 ASN A O 1
ATOM 1055 N N . LEU A 1 143 ? -1.315 6.929 -13.957 1.00 91.31 143 LEU A N 1
ATOM 1056 C CA . LEU A 1 143 ? -0.053 7.595 -13.652 1.00 91.31 143 LEU A CA 1
ATOM 1057 C C . LEU A 1 143 ? 0.944 7.370 -14.786 1.00 91.31 143 LEU A C 1
ATOM 1059 O O . LEU A 1 143 ? 1.210 6.239 -15.191 1.00 91.31 143 LEU A O 1
ATOM 1063 N N . SER A 1 144 ? 1.574 8.451 -15.227 1.00 84.88 144 SER A N 1
ATOM 1064 C CA . SER A 1 144 ? 2.731 8.414 -16.115 1.00 84.88 144 SER A CA 1
ATOM 1065 C C . SER A 1 144 ? 3.972 8.855 -15.355 1.00 84.88 144 SER A C 1
ATOM 1067 O O . SER A 1 144 ? 3.932 9.887 -14.682 1.00 84.88 144 SER A O 1
ATOM 1069 N N . ALA A 1 145 ? 5.076 8.123 -15.499 1.00 72.81 145 ALA A N 1
ATOM 1070 C CA . ALA A 1 145 ? 6.369 8.614 -15.044 1.00 72.81 145 ALA A CA 1
ATOM 1071 C C . ALA A 1 145 ? 6.722 9.874 -15.849 1.00 72.81 145 ALA A C 1
ATOM 1073 O O . ALA A 1 145 ? 6.679 9.863 -17.081 1.00 72.81 145 ALA A O 1
ATOM 1074 N N . GLY A 1 146 ? 7.000 10.968 -15.147 1.00 67.88 146 GLY A N 1
ATOM 1075 C CA . GLY A 1 146 ? 7.438 12.226 -15.729 1.00 67.88 146 GLY A CA 1
ATOM 1076 C C . GLY A 1 146 ? 8.953 12.229 -15.889 1.00 67.88 146 GLY A C 1
ATOM 1077 O O . GLY A 1 146 ? 9.501 11.650 -16.824 1.00 67.88 146 GLY A O 1
ATOM 1078 N N . ALA A 1 147 ? 9.637 12.911 -14.970 1.00 56.31 147 ALA A N 1
ATOM 1079 C CA . ALA A 1 147 ? 11.096 13.047 -14.966 1.00 56.31 147 ALA A CA 1
ATOM 1080 C C . ALA A 1 147 ? 11.794 12.118 -13.954 1.00 56.31 147 ALA A C 1
ATOM 1082 O O . ALA A 1 147 ? 13.025 12.103 -13.893 1.00 56.31 147 ALA A O 1
ATOM 1083 N N . ALA A 1 148 ? 11.032 11.380 -13.137 1.00 60.56 148 ALA A N 1
ATOM 1084 C CA . ALA A 1 148 ? 11.591 10.513 -12.110 1.00 60.56 148 ALA A CA 1
ATOM 1085 C C . ALA A 1 148 ? 12.346 9.329 -12.730 1.00 60.56 148 ALA A C 1
ATOM 1087 O O . ALA A 1 148 ? 11.773 8.496 -13.429 1.00 60.56 148 ALA A O 1
ATOM 1088 N N . THR A 1 149 ? 13.640 9.238 -12.428 1.00 69.38 149 THR A N 1
ATOM 1089 C CA . THR A 1 149 ? 14.438 8.039 -12.680 1.00 69.38 149 THR A CA 1
ATOM 1090 C C . THR A 1 149 ? 14.520 7.210 -11.405 1.00 69.38 149 THR A C 1
ATOM 1092 O O . THR A 1 149 ? 14.483 7.728 -10.286 1.00 69.38 149 THR A O 1
ATOM 1095 N N . LEU A 1 150 ? 14.640 5.892 -11.557 1.00 84.62 150 LEU A N 1
ATOM 1096 C CA . LEU A 1 150 ? 14.824 4.984 -10.423 1.00 84.62 150 LEU A CA 1
ATOM 1097 C C . LEU A 1 150 ? 16.238 5.064 -9.830 1.00 84.62 150 LEU A C 1
ATOM 1099 O O . LEU A 1 150 ? 16.537 4.322 -8.904 1.00 84.62 150 LEU A O 1
ATOM 1103 N N . ASP A 1 151 ? 17.089 5.971 -10.315 1.00 86.75 151 ASP A N 1
ATOM 1104 C CA . ASP A 1 151 ? 18.502 6.089 -9.933 1.00 86.75 151 ASP A CA 1
ATOM 1105 C C . ASP A 1 151 ? 18.699 6.449 -8.451 1.00 86.75 151 ASP A C 1
ATOM 1107 O O . ASP A 1 151 ? 19.774 6.240 -7.895 1.00 86.75 151 ASP A O 1
ATOM 1111 N N . ALA A 1 152 ? 17.654 6.965 -7.793 1.00 88.88 152 ALA A N 1
ATOM 1112 C CA . ALA A 1 152 ? 17.634 7.165 -6.345 1.00 88.88 152 ALA A CA 1
ATOM 1113 C C . ALA A 1 152 ? 17.658 5.844 -5.549 1.00 88.88 152 ALA A C 1
ATOM 1115 O O . ALA A 1 152 ? 17.917 5.867 -4.345 1.00 88.88 152 ALA A O 1
ATOM 1116 N N . PHE A 1 153 ? 17.385 4.709 -6.203 1.00 94.19 153 PHE A N 1
ATOM 1117 C CA . PHE A 1 153 ? 17.392 3.383 -5.601 1.00 94.19 153 PHE A CA 1
ATOM 1118 C C . PHE A 1 153 ? 18.623 2.581 -6.031 1.00 94.19 153 PHE A C 1
ATOM 1120 O O . PHE A 1 153 ? 18.864 2.368 -7.225 1.00 94.19 153 PHE A O 1
ATOM 1127 N N . SER A 1 154 ? 19.388 2.093 -5.053 1.00 95.88 154 SER A N 1
ATOM 1128 C CA . SER A 1 154 ? 20.609 1.306 -5.286 1.00 95.88 154 SER A CA 1
ATOM 1129 C C . SER A 1 154 ? 20.333 -0.065 -5.916 1.00 95.88 154 SER A C 1
ATOM 1131 O O . SER A 1 154 ? 21.204 -0.616 -6.584 1.00 95.88 154 SER A O 1
ATOM 1133 N N . ASP A 1 155 ? 19.112 -0.576 -5.773 1.00 95.12 155 ASP A N 1
ATOM 1134 C CA . ASP A 1 155 ? 18.603 -1.822 -6.354 1.00 95.12 155 ASP A CA 1
ATOM 1135 C C . ASP A 1 155 ? 17.693 -1.583 -7.577 1.00 95.12 155 ASP A C 1
ATOM 1137 O O . ASP A 1 155 ? 16.909 -2.446 -7.967 1.00 95.12 155 ASP A O 1
ATOM 1141 N N . SER A 1 156 ? 17.784 -0.419 -8.227 1.00 93.00 156 SER A N 1
ATOM 1142 C CA . SER A 1 156 ? 16.980 -0.102 -9.422 1.00 93.00 156 SER A CA 1
ATOM 1143 C C . SER A 1 156 ? 17.182 -1.075 -10.592 1.00 93.00 156 SER A C 1
ATOM 1145 O O . SER A 1 156 ? 16.298 -1.220 -11.440 1.00 93.00 156 SER A O 1
ATOM 1147 N N . ALA A 1 157 ? 18.319 -1.775 -10.631 1.00 93.00 157 ALA A N 1
ATOM 1148 C CA . ALA A 1 157 ? 18.590 -2.845 -11.588 1.00 93.00 157 ALA A CA 1
ATOM 1149 C C . ALA A 1 157 ? 17.716 -4.095 -11.369 1.00 93.00 157 ALA A C 1
ATOM 1151 O O . ALA A 1 157 ? 17.462 -4.819 -12.332 1.00 93.00 157 ALA A O 1
ATOM 1152 N N . ASP A 1 158 ? 17.215 -4.309 -10.148 1.00 93.38 158 ASP A N 1
ATOM 1153 C CA . ASP A 1 158 ? 16.362 -5.449 -9.795 1.00 93.38 158 ASP A CA 1
ATOM 1154 C C . ASP A 1 158 ? 14.897 -5.223 -10.199 1.00 93.38 158 ASP A C 1
ATOM 1156 O O . ASP A 1 158 ? 14.085 -6.149 -10.163 1.00 93.38 158 ASP A O 1
ATOM 1160 N N . VAL A 1 159 ? 14.531 -3.997 -10.598 1.00 88.31 159 VAL A N 1
ATOM 1161 C CA . VAL A 1 159 ? 13.191 -3.683 -11.103 1.00 88.31 159 VAL A CA 1
ATOM 1162 C C . VAL A 1 159 ? 13.049 -4.251 -12.522 1.00 88.31 159 VAL A C 1
ATOM 1164 O O . VAL A 1 159 ? 13.774 -3.817 -13.429 1.00 88.31 159 VAL A O 1
ATOM 1167 N N . PRO A 1 160 ? 12.105 -5.183 -12.765 1.00 85.00 160 PRO A N 1
ATOM 1168 C CA . PRO A 1 160 ? 11.891 -5.746 -14.093 1.00 85.00 160 PRO A CA 1
ATOM 1169 C C . PRO A 1 160 ? 11.594 -4.662 -15.128 1.00 85.00 160 PRO A C 1
ATOM 1171 O O . PRO A 1 160 ? 10.912 -3.685 -14.826 1.00 85.00 160 PRO A O 1
ATOM 1174 N N . ALA A 1 161 ? 12.044 -4.854 -16.372 1.00 85.44 161 ALA A N 1
ATOM 1175 C CA . ALA A 1 161 ? 11.887 -3.854 -17.433 1.00 85.44 161 ALA A CA 1
ATOM 1176 C C . ALA A 1 161 ? 10.428 -3.388 -17.615 1.00 85.44 161 ALA A C 1
ATOM 1178 O O . ALA A 1 161 ? 10.188 -2.193 -17.747 1.00 85.44 161 ALA A O 1
ATOM 1179 N N . TRP A 1 162 ? 9.461 -4.310 -17.539 1.00 83.69 162 TRP A N 1
ATOM 1180 C CA . TRP A 1 162 ? 8.027 -4.011 -17.649 1.00 83.69 162 TRP A CA 1
ATOM 1181 C C . TRP A 1 162 ? 7.475 -3.169 -16.486 1.00 83.69 162 TRP A C 1
ATOM 1183 O O . TRP A 1 162 ? 6.430 -2.538 -16.628 1.00 83.69 162 TRP A O 1
ATOM 1193 N N . ALA A 1 163 ? 8.155 -3.169 -15.337 1.00 89.88 163 ALA A N 1
ATOM 1194 C CA . ALA A 1 163 ? 7.736 -2.489 -14.116 1.00 89.88 163 ALA A CA 1
ATOM 1195 C C . ALA A 1 163 ? 8.451 -1.150 -13.896 1.00 89.88 163 ALA A C 1
ATOM 1197 O O . ALA A 1 163 ? 8.074 -0.425 -12.981 1.00 89.88 163 ALA A O 1
ATOM 1198 N N . LYS A 1 164 ? 9.454 -0.793 -14.711 1.00 90.38 164 LYS A N 1
ATOM 1199 C CA . LYS A 1 164 ? 10.252 0.424 -14.492 1.00 90.38 164 LYS A CA 1
ATOM 1200 C C . LYS A 1 164 ? 9.409 1.694 -14.514 1.00 90.38 164 LYS A C 1
ATOM 1202 O O . LYS A 1 164 ? 9.421 2.428 -13.528 1.00 90.38 164 LYS A O 1
ATOM 1207 N N . ASP A 1 165 ? 8.646 1.916 -15.582 1.00 91.69 165 ASP A N 1
ATOM 1208 C CA . ASP A 1 165 ? 7.824 3.125 -15.700 1.00 91.69 165 ASP A CA 1
ATOM 1209 C C . ASP A 1 165 ? 6.706 3.159 -14.646 1.00 91.69 165 ASP A C 1
ATOM 1211 O O . ASP A 1 165 ? 6.559 4.183 -13.977 1.00 91.69 165 ASP A O 1
ATOM 1215 N N . PRO A 1 166 ? 5.962 2.061 -14.390 1.00 92.31 166 PRO A N 1
ATOM 1216 C CA . PRO A 1 166 ? 4.960 2.070 -13.329 1.00 92.31 166 PRO A CA 1
ATOM 1217 C C . PRO A 1 166 ? 5.525 2.292 -11.920 1.00 92.31 166 PRO A C 1
ATOM 1219 O O . PRO A 1 166 ? 4.921 3.009 -11.122 1.00 92.31 166 PRO A O 1
ATOM 1222 N N . VAL A 1 167 ? 6.687 1.709 -11.600 1.00 94.56 167 VAL A N 1
ATOM 1223 C CA . VAL A 1 167 ? 7.362 1.940 -10.313 1.00 94.56 167 VAL A CA 1
ATOM 1224 C C . VAL A 1 167 ? 7.796 3.399 -10.199 1.00 94.56 167 VAL A C 1
ATOM 1226 O O . VAL A 1 167 ? 7.536 4.024 -9.172 1.00 94.56 167 VAL A O 1
ATOM 1229 N N . ALA A 1 168 ? 8.395 3.966 -11.249 1.00 94.56 168 ALA A N 1
ATOM 1230 C CA . ALA A 1 168 ? 8.789 5.371 -11.264 1.00 94.56 168 ALA A CA 1
ATOM 1231 C C . ALA A 1 168 ? 7.577 6.293 -11.064 1.00 94.56 168 ALA A C 1
ATOM 1233 O O . ALA A 1 168 ? 7.616 7.172 -10.205 1.00 94.56 168 ALA A O 1
ATOM 1234 N N . ALA A 1 169 ? 6.470 6.028 -11.763 1.00 94.50 169 ALA A N 1
ATOM 1235 C CA . ALA A 1 169 ? 5.230 6.789 -11.641 1.00 94.50 169 ALA A CA 1
ATOM 1236 C C . ALA A 1 169 ? 4.636 6.720 -10.223 1.00 94.50 169 ALA A C 1
ATOM 1238 O O . ALA A 1 169 ? 4.236 7.738 -9.658 1.00 94.50 169 ALA A O 1
ATOM 1239 N N . ALA A 1 170 ? 4.610 5.532 -9.609 1.00 95.38 170 ALA A N 1
ATOM 1240 C CA . ALA A 1 170 ? 4.081 5.354 -8.259 1.00 95.38 170 ALA A CA 1
ATOM 1241 C C . ALA A 1 170 ? 4.966 6.008 -7.179 1.00 95.38 170 ALA A C 1
ATOM 1243 O O . ALA A 1 170 ? 4.449 6.503 -6.172 1.00 95.38 170 ALA A O 1
ATOM 1244 N N . VAL A 1 171 ? 6.287 6.035 -7.385 1.00 94.50 171 VAL A N 1
ATOM 1245 C CA . VAL A 1 171 ? 7.239 6.747 -6.518 1.00 94.50 171 VAL A CA 1
ATOM 1246 C C . VAL A 1 171 ? 7.109 8.262 -6.685 1.00 94.50 171 VAL A C 1
ATOM 1248 O O . VAL A 1 171 ? 7.036 8.974 -5.685 1.00 94.50 171 VAL A O 1
ATOM 1251 N N . GLU A 1 172 ? 7.019 8.762 -7.919 1.00 92.88 172 GLU A N 1
ATOM 1252 C CA . GLU A 1 172 ? 6.823 10.187 -8.221 1.00 92.88 172 GLU A CA 1
ATOM 1253 C C . GLU A 1 172 ? 5.495 10.705 -7.657 1.00 92.88 172 GLU A C 1
ATOM 1255 O O . GLU A 1 172 ? 5.425 11.792 -7.085 1.00 92.88 172 GLU A O 1
ATOM 1260 N N . ALA A 1 173 ? 4.450 9.877 -7.706 1.00 92.62 173 ALA A N 1
ATOM 1261 C CA . ALA A 1 173 ? 3.171 10.158 -7.070 1.00 92.62 173 ALA A CA 1
ATOM 1262 C C . ALA A 1 173 ? 3.204 10.070 -5.530 1.00 92.62 173 ALA A C 1
ATOM 1264 O O . ALA A 1 173 ? 2.176 10.331 -4.903 1.00 92.62 173 ALA A O 1
ATOM 1265 N N . ALA A 1 174 ? 4.352 9.722 -4.933 1.00 93.19 174 ALA A N 1
ATOM 1266 C CA . ALA A 1 174 ? 4.578 9.492 -3.506 1.00 93.19 174 ALA A CA 1
ATOM 1267 C C . ALA A 1 174 ? 3.711 8.378 -2.887 1.00 93.19 174 ALA A C 1
ATOM 1269 O O . ALA A 1 174 ? 3.566 8.309 -1.660 1.00 93.19 174 ALA A O 1
ATOM 1270 N N . LEU A 1 175 ? 3.167 7.482 -3.718 1.00 95.38 175 LEU A N 1
ATOM 1271 C CA . LEU A 1 175 ? 2.353 6.351 -3.275 1.00 95.38 175 LEU A CA 1
ATOM 1272 C C . LEU A 1 175 ? 3.230 5.276 -2.641 1.00 95.38 175 LEU A C 1
ATOM 1274 O O . LEU A 1 175 ? 2.934 4.817 -1.538 1.00 95.38 175 LEU A O 1
ATOM 1278 N N . LEU A 1 176 ? 4.357 4.947 -3.277 1.00 94.88 176 LEU A N 1
ATOM 1279 C CA . LEU A 1 176 ? 5.386 4.072 -2.721 1.00 94.88 176 LEU A CA 1
ATOM 1280 C C . LEU A 1 176 ? 6.668 4.856 -2.435 1.00 94.88 176 LEU A C 1
ATOM 1282 O O . LEU A 1 176 ? 7.000 5.830 -3.103 1.00 94.88 176 LEU A O 1
ATOM 1286 N N . LYS A 1 177 ? 7.396 4.415 -1.410 1.00 91.75 177 LYS A N 1
ATOM 1287 C CA . LYS A 1 177 ? 8.687 4.976 -0.995 1.00 91.75 177 LYS A CA 1
ATOM 1288 C C . LYS A 1 177 ? 9.694 3.841 -0.840 1.00 91.75 177 LYS A C 1
ATOM 1290 O O . LYS A 1 177 ? 9.282 2.705 -0.587 1.00 91.75 177 LYS A O 1
ATOM 1295 N N . GLY A 1 178 ? 10.978 4.139 -1.011 1.00 91.00 178 GLY A N 1
ATOM 1296 C CA . GLY A 1 178 ? 12.048 3.186 -0.720 1.00 91.00 178 GLY A CA 1
ATOM 1297 C C . GLY A 1 178 ? 12.373 3.101 0.767 1.00 91.00 178 GLY A C 1
ATOM 1298 O O . GLY A 1 178 ? 11.871 3.882 1.579 1.00 91.00 178 GLY A O 1
ATOM 1299 N N . TYR A 1 179 ? 13.225 2.143 1.102 1.00 91.31 179 TYR A N 1
ATOM 1300 C CA . TYR A 1 179 ? 13.697 1.876 2.449 1.00 91.31 179 TYR A CA 1
ATOM 1301 C C . TYR A 1 179 ? 15.132 2.390 2.587 1.00 91.31 179 TYR A C 1
ATOM 1303 O O . TYR A 1 179 ? 15.973 2.019 1.767 1.00 91.31 179 TYR A O 1
ATOM 1311 N N . PRO A 1 180 ? 15.426 3.240 3.585 1.00 94.19 180 PRO A N 1
ATOM 1312 C CA . PRO A 1 180 ? 16.796 3.634 3.863 1.00 94.19 180 PRO A CA 1
ATOM 1313 C C . PRO A 1 180 ? 17.587 2.427 4.376 1.00 94.19 180 PRO A C 1
ATOM 1315 O O . PRO A 1 180 ? 17.100 1.661 5.210 1.00 94.19 180 PRO A O 1
ATOM 1318 N N . GLU A 1 181 ? 18.812 2.285 3.891 1.00 93.50 181 GLU A N 1
ATOM 1319 C CA . GLU A 1 181 ? 19.754 1.250 4.302 1.00 93.50 181 GLU A CA 1
ATOM 1320 C C . GLU A 1 181 ? 20.792 1.803 5.285 1.00 93.50 181 GLU A C 1
ATOM 1322 O O . GLU A 1 181 ? 21.004 3.012 5.405 1.00 93.50 181 GLU A O 1
ATOM 1327 N N . ALA A 1 182 ? 21.473 0.904 5.999 1.00 94.12 182 ALA A N 1
ATOM 1328 C CA . ALA A 1 182 ? 22.473 1.278 7.002 1.00 94.12 182 ALA A CA 1
ATOM 1329 C C . ALA A 1 182 ? 23.688 2.023 6.413 1.00 94.12 182 ALA A C 1
ATOM 1331 O O . ALA A 1 182 ? 24.359 2.765 7.129 1.00 94.12 182 ALA A O 1
ATOM 1332 N N . ASP A 1 183 ? 23.969 1.834 5.123 1.00 93.25 183 ASP A N 1
ATOM 1333 C CA . ASP A 1 183 ? 25.042 2.514 4.391 1.00 93.25 183 ASP A CA 1
ATOM 1334 C C . ASP A 1 183 ? 24.637 3.903 3.857 1.00 93.25 183 ASP A C 1
ATOM 1336 O O . ASP A 1 183 ? 25.442 4.581 3.218 1.00 93.25 183 ASP A O 1
ATOM 1340 N N . GLY A 1 184 ? 23.405 4.343 4.138 1.00 94.19 184 GLY A N 1
ATOM 1341 C CA . GLY A 1 184 ? 22.848 5.612 3.674 1.00 94.19 184 GLY A CA 1
ATOM 1342 C C . GLY A 1 184 ? 22.246 5.560 2.269 1.00 94.19 184 GLY A C 1
ATOM 1343 O O . GLY A 1 184 ? 21.701 6.569 1.819 1.00 94.19 184 GLY A O 1
ATOM 1344 N N . SER A 1 185 ? 22.308 4.417 1.578 1.00 95.06 185 SER A N 1
ATOM 1345 C CA . SER A 1 185 ? 21.576 4.211 0.328 1.00 95.06 185 SER A CA 1
ATOM 1346 C C . SER A 1 185 ? 20.080 4.007 0.588 1.00 95.06 185 SER A C 1
ATOM 1348 O O . SER A 1 185 ? 19.622 3.917 1.728 1.00 95.06 185 SER A O 1
ATOM 1350 N N . THR A 1 186 ? 19.280 3.991 -0.475 1.00 96.00 186 THR A N 1
ATOM 1351 C CA . THR A 1 186 ? 17.854 3.658 -0.404 1.00 96.00 186 THR A CA 1
ATOM 1352 C C . THR A 1 186 ? 17.570 2.535 -1.390 1.00 96.00 186 THR A C 1
ATOM 1354 O O . THR A 1 186 ? 18.031 2.603 -2.525 1.00 96.00 186 THR A O 1
ATOM 1357 N N . THR A 1 187 ? 16.796 1.527 -0.987 1.00 95.88 187 THR A N 1
ATOM 1358 C CA . THR A 1 187 ? 16.351 0.435 -1.869 1.00 95.88 187 THR A CA 1
ATOM 1359 C C . THR A 1 187 ? 14.846 0.493 -2.106 1.00 95.88 187 THR A C 1
ATOM 1361 O O . THR A 1 187 ? 14.068 0.869 -1.224 1.00 95.88 187 THR A O 1
ATOM 1364 N N . PHE A 1 188 ? 14.393 0.121 -3.300 1.00 96.00 188 PHE A N 1
ATOM 1365 C CA . PHE A 1 188 ? 12.972 -0.013 -3.605 1.00 96.00 188 PHE A CA 1
ATOM 1366 C C . PHE A 1 188 ? 12.414 -1.377 -3.181 1.00 96.00 188 PHE A C 1
ATOM 1368 O O . PHE A 1 188 ? 11.252 -1.452 -2.774 1.00 96.00 188 PHE A O 1
ATOM 1375 N N . ARG A 1 189 ? 13.230 -2.434 -3.236 1.00 96.62 189 ARG A N 1
ATOM 1376 C CA . ARG A 1 189 ? 12.914 -3.840 -2.941 1.00 96.62 189 ARG A CA 1
ATOM 1377 C C . ARG A 1 189 ? 11.772 -4.386 -3.813 1.00 96.62 189 ARG A C 1
ATOM 1379 O O . ARG A 1 189 ? 10.735 -4.771 -3.272 1.00 96.62 189 ARG A O 1
ATOM 1386 N N . PRO A 1 190 ? 11.919 -4.432 -5.153 1.00 92.44 190 PRO A N 1
ATOM 1387 C CA . PRO A 1 190 ? 10.813 -4.711 -6.080 1.00 92.44 190 PRO A CA 1
ATOM 1388 C C . PRO A 1 190 ? 10.140 -6.072 -5.878 1.00 92.44 190 PRO A C 1
ATOM 1390 O O . PRO A 1 190 ? 8.928 -6.177 -6.046 1.00 92.44 190 PRO A O 1
ATOM 1393 N N . ALA A 1 191 ? 10.906 -7.092 -5.487 1.00 92.44 191 ALA A N 1
ATOM 1394 C CA . ALA A 1 191 ? 10.408 -8.448 -5.256 1.00 92.44 191 ALA A CA 1
ATOM 1395 C C . ALA A 1 191 ? 9.883 -8.689 -3.828 1.00 92.44 191 ALA A C 1
ATOM 1397 O O . ALA A 1 191 ? 9.356 -9.764 -3.549 1.00 92.44 191 ALA A O 1
ATOM 1398 N N . ARG A 1 192 ? 10.030 -7.724 -2.907 1.00 96.81 192 ARG A N 1
ATOM 1399 C CA . ARG A 1 192 ? 9.504 -7.873 -1.545 1.00 96.81 192 ARG A CA 1
ATOM 1400 C C . ARG A 1 192 ? 7.978 -7.838 -1.592 1.00 96.81 192 ARG A C 1
ATOM 1402 O O . ARG A 1 192 ? 7.405 -6.983 -2.269 1.00 96.81 192 ARG A O 1
ATOM 1409 N N . GLN A 1 193 ? 7.350 -8.731 -0.837 1.00 96.44 193 GLN A N 1
ATOM 1410 C CA . GLN A 1 193 ? 5.901 -8.763 -0.698 1.00 96.44 193 GLN A CA 1
ATOM 1411 C C . GLN A 1 193 ? 5.383 -7.540 0.058 1.00 96.44 193 GLN A C 1
ATOM 1413 O O . GLN A 1 193 ? 6.101 -6.914 0.849 1.00 96.44 193 GLN A O 1
ATOM 1418 N N . VAL A 1 194 ? 4.145 -7.164 -0.242 1.00 97.75 194 VAL A N 1
ATOM 1419 C CA . VAL A 1 194 ? 3.461 -6.035 0.392 1.00 97.75 194 VAL A CA 1
ATOM 1420 C C . VAL A 1 194 ? 2.656 -6.547 1.580 1.00 97.75 194 VAL A C 1
ATOM 1422 O O . VAL A 1 194 ? 1.875 -7.487 1.436 1.00 97.75 194 VAL A O 1
ATOM 1425 N N . THR A 1 195 ? 2.822 -5.925 2.749 1.00 97.88 195 THR A N 1
ATOM 1426 C CA . THR A 1 195 ? 1.986 -6.248 3.916 1.00 97.88 195 THR A CA 1
ATOM 1427 C C . THR A 1 195 ? 0.646 -5.523 3.870 1.00 97.88 195 THR A C 1
ATOM 1429 O O . THR A 1 195 ? 0.478 -4.510 3.182 1.00 97.88 195 THR A O 1
ATOM 1432 N N . ARG A 1 196 ? -0.325 -6.003 4.647 1.00 97.56 196 ARG A N 1
ATOM 1433 C CA . ARG A 1 19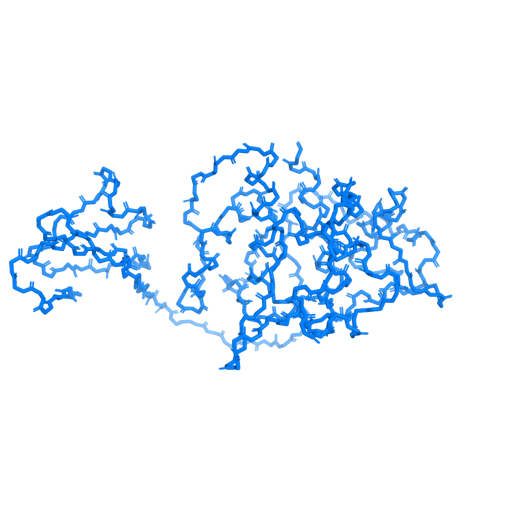6 ? -1.664 -5.412 4.697 1.00 97.56 196 ARG A CA 1
ATOM 1434 C C . ARG A 1 196 ? -1.647 -3.973 5.199 1.00 97.56 196 ARG A C 1
ATOM 1436 O O . ARG A 1 196 ? -2.351 -3.128 4.646 1.00 97.56 196 ARG A O 1
ATOM 1443 N N . ALA A 1 197 ? -0.801 -3.671 6.187 1.00 97.56 197 ALA A N 1
ATOM 1444 C CA . ALA A 1 197 ? -0.583 -2.303 6.651 1.00 97.56 197 ALA A CA 1
ATOM 1445 C C . ALA A 1 197 ? 0.025 -1.413 5.560 1.00 97.56 197 ALA A C 1
ATOM 1447 O O . ALA A 1 197 ? -0.414 -0.278 5.373 1.00 97.56 197 ALA A O 1
ATOM 1448 N N . GLU A 1 198 ? 1.009 -1.920 4.814 1.00 98.38 198 GLU A N 1
ATOM 1449 C C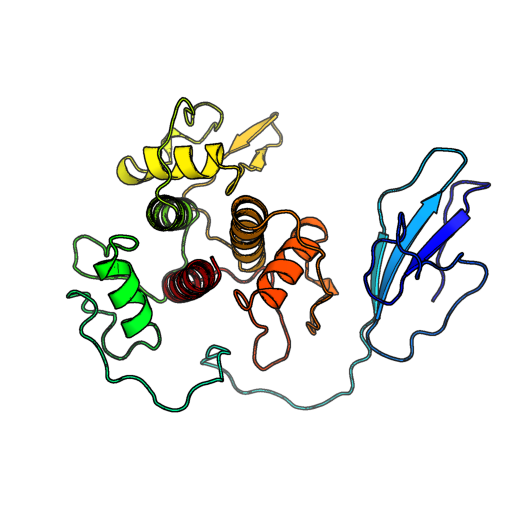A . GLU A 1 198 ? 1.625 -1.165 3.723 1.00 98.38 198 GLU A CA 1
ATOM 1450 C C . GLU A 1 198 ? 0.615 -0.847 2.624 1.00 98.38 198 GLU A C 1
ATOM 1452 O O . GLU A 1 198 ? 0.529 0.308 2.206 1.00 98.38 198 GLU A O 1
ATOM 1457 N N . LEU A 1 199 ? -0.183 -1.827 2.191 1.00 98.56 199 LEU A N 1
ATOM 1458 C CA . LEU A 1 199 ? -1.183 -1.591 1.156 1.00 98.56 199 LEU A CA 1
ATOM 1459 C C . LEU A 1 199 ? -2.257 -0.605 1.630 1.00 98.56 199 LEU A C 1
ATOM 1461 O O . LEU A 1 199 ? -2.565 0.332 0.901 1.00 98.56 199 LEU A O 1
ATOM 1465 N N . ALA A 1 200 ? -2.765 -0.736 2.860 1.00 98.06 200 ALA A N 1
ATOM 1466 C CA . ALA A 1 200 ? -3.737 0.209 3.415 1.00 98.06 200 ALA A CA 1
ATOM 1467 C C . ALA A 1 200 ? -3.211 1.656 3.416 1.00 98.06 200 ALA A C 1
ATOM 1469 O O . ALA A 1 200 ? -3.913 2.574 2.997 1.00 98.06 200 ALA A O 1
ATOM 1470 N N . VAL A 1 201 ? -1.949 1.855 3.808 1.00 98.31 201 VAL A N 1
ATOM 1471 C CA . VAL A 1 201 ? -1.294 3.173 3.791 1.00 98.31 201 VAL A CA 1
ATOM 1472 C C . VAL A 1 201 ? -1.073 3.688 2.369 1.00 98.31 201 VAL A C 1
ATOM 1474 O O . VAL A 1 201 ? -1.169 4.889 2.124 1.00 98.31 201 VAL A O 1
ATOM 1477 N N . ILE A 1 202 ? -0.766 2.812 1.410 1.00 98.69 202 ILE A N 1
ATOM 1478 C CA . ILE A 1 202 ? -0.657 3.213 0.004 1.00 98.69 202 ILE A CA 1
ATOM 1479 C C . ILE A 1 202 ? -2.016 3.708 -0.506 1.00 98.69 202 ILE A C 1
ATOM 1481 O O . ILE A 1 202 ? -2.085 4.790 -1.086 1.00 98.69 202 ILE A O 1
ATOM 1485 N N . LEU A 1 203 ? -3.097 2.974 -0.239 1.00 98.50 203 LEU A N 1
ATOM 1486 C CA . LEU A 1 203 ? -4.446 3.359 -0.660 1.00 98.50 203 LEU A CA 1
ATOM 1487 C C . LEU A 1 203 ? -4.918 4.642 0.037 1.00 98.50 203 LEU A C 1
ATOM 1489 O O . LEU A 1 203 ? -5.495 5.510 -0.611 1.00 98.50 203 LEU A O 1
ATOM 1493 N N . SER A 1 204 ? -4.605 4.825 1.324 1.00 97.75 204 SER A N 1
ATOM 1494 C CA . SER A 1 204 ? -4.945 6.059 2.039 1.00 97.75 204 SER A CA 1
ATOM 1495 C C . SER A 1 204 ? -4.241 7.285 1.454 1.00 97.75 204 SER A C 1
ATOM 1497 O O . SER A 1 204 ? -4.814 8.369 1.443 1.00 97.75 204 SER A O 1
ATOM 1499 N N . ARG A 1 205 ? -3.012 7.137 0.935 1.00 98.00 205 ARG A N 1
ATOM 1500 C CA . ARG A 1 205 ? -2.315 8.225 0.224 1.00 98.00 205 ARG A CA 1
ATOM 1501 C C . ARG A 1 205 ? -3.043 8.615 -1.054 1.00 98.00 205 ARG A C 1
ATOM 1503 O O . ARG A 1 205 ? -3.092 9.802 -1.358 1.00 98.00 205 ARG A O 1
ATOM 1510 N N . VAL A 1 206 ? -3.616 7.646 -1.771 1.00 97.94 206 VAL A N 1
ATOM 1511 C CA . VAL A 1 206 ? -4.451 7.937 -2.944 1.00 97.94 206 VAL A CA 1
ATOM 1512 C C . VAL A 1 206 ? -5.691 8.713 -2.518 1.00 97.94 206 VAL A C 1
ATOM 1514 O O . VAL A 1 206 ? -5.944 9.780 -3.061 1.00 97.94 206 VAL A O 1
ATOM 1517 N N . VAL A 1 207 ? -6.402 8.244 -1.488 1.00 97.44 207 VAL A N 1
ATOM 1518 C CA . VAL A 1 207 ? -7.575 8.947 -0.942 1.00 97.44 207 VAL A CA 1
ATOM 1519 C C . VAL A 1 207 ? -7.236 10.393 -0.584 1.00 97.44 207 VAL A C 1
ATOM 1521 O O . VAL A 1 207 ? -7.947 11.300 -0.996 1.00 97.44 207 VAL A O 1
ATOM 1524 N N . VAL A 1 208 ? -6.147 10.626 0.153 1.00 96.06 208 VAL A N 1
ATOM 1525 C CA . VAL A 1 208 ? -5.751 11.985 0.556 1.00 96.06 208 VAL A CA 1
ATOM 1526 C C . VAL A 1 208 ? -5.401 12.856 -0.651 1.00 96.06 208 VAL A C 1
ATOM 1528 O O . VAL A 1 208 ? -5.709 14.046 -0.675 1.00 96.06 208 VAL A O 1
ATOM 1531 N N . LYS A 1 209 ? -4.768 12.273 -1.670 1.00 94.44 209 LYS A N 1
ATOM 1532 C CA . LYS A 1 209 ? -4.369 12.994 -2.879 1.00 94.44 209 LYS A CA 1
ATOM 1533 C C . LYS A 1 209 ? -5.561 13.386 -3.752 1.00 94.44 209 LYS A C 1
ATOM 1535 O O . LYS A 1 209 ? -5.598 14.516 -4.229 1.00 94.44 209 LYS A O 1
ATOM 1540 N N . GLU A 1 210 ? -6.513 12.479 -3.936 1.00 94.06 210 GLU A N 1
ATOM 1541 C CA . GLU A 1 210 ? -7.657 12.682 -4.831 1.00 94.06 210 GLU A CA 1
ATOM 1542 C C . GLU A 1 210 ? -8.828 13.394 -4.137 1.00 94.06 210 GLU A C 1
ATOM 1544 O O . GLU A 1 210 ? -9.518 14.203 -4.752 1.00 94.06 210 GLU A O 1
ATOM 1549 N N . LEU A 1 211 ? -9.038 13.138 -2.840 1.00 93.31 211 LEU A N 1
ATOM 1550 C CA . LEU A 1 211 ? -10.195 13.629 -2.078 1.00 93.31 211 LEU A CA 1
ATOM 1551 C C . LEU A 1 211 ? -9.831 14.660 -0.991 1.00 93.31 211 LEU A C 1
ATOM 1553 O O . LEU A 1 211 ? -10.714 15.133 -0.273 1.00 93.31 211 LEU A O 1
ATOM 1557 N N . GLY A 1 212 ? -8.552 15.024 -0.862 1.00 93.19 212 GLY A N 1
ATOM 1558 C CA . GLY A 1 212 ? -8.048 15.979 0.131 1.00 93.19 212 GLY A CA 1
ATOM 1559 C C . GLY A 1 212 ? -7.783 15.371 1.513 1.00 93.19 212 GLY A C 1
ATOM 1560 O O . GLY A 1 212 ? -7.973 14.178 1.739 1.00 93.19 212 GLY A O 1
ATOM 1561 N N . GLU A 1 213 ? -7.339 16.201 2.462 1.00 90.94 213 GLU A N 1
ATOM 1562 C CA . GLU A 1 213 ? -7.017 15.764 3.829 1.00 90.94 213 GLU A CA 1
ATOM 1563 C C . GLU A 1 213 ? -8.205 15.070 4.507 1.00 90.94 213 GLU A C 1
ATOM 1565 O O . GLU A 1 213 ? -9.326 15.585 4.521 1.00 90.94 213 GLU A O 1
ATOM 1570 N N . GLN A 1 214 ? -7.949 13.896 5.083 1.00 89.38 214 GLN A N 1
ATOM 1571 C CA . GLN A 1 214 ? -8.950 13.102 5.790 1.00 89.38 214 GLN A CA 1
ATOM 1572 C C . GLN A 1 214 ? -8.689 13.169 7.294 1.00 89.38 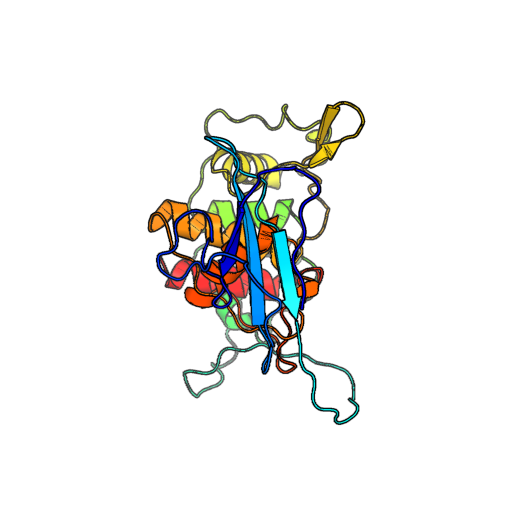214 GLN A C 1
ATOM 1574 O O . GLN A 1 214 ? -7.541 13.114 7.732 1.00 89.38 214 GLN A O 1
ATOM 1579 N N . GLN A 1 215 ? -9.756 13.238 8.089 1.00 86.38 215 GLN A N 1
ATOM 1580 C CA . GLN A 1 215 ? -9.660 13.139 9.541 1.00 86.38 215 GLN A CA 1
ATOM 1581 C C . GLN A 1 215 ? -9.840 11.668 9.947 1.00 86.38 215 GLN A C 1
ATOM 1583 O O . GLN A 1 215 ? -10.973 11.202 9.926 1.00 86.38 215 GLN A O 1
ATOM 1588 N N . PRO A 1 216 ? -8.777 10.933 10.325 1.00 81.81 216 PRO A N 1
ATOM 1589 C CA . PRO A 1 216 ? -8.881 9.501 10.591 1.00 81.81 216 PRO A CA 1
ATOM 1590 C C . PRO A 1 216 ? -9.783 9.216 11.798 1.00 81.81 216 PRO A C 1
ATOM 1592 O O . PRO A 1 216 ? -9.463 9.605 12.927 1.00 81.81 216 PRO A O 1
ATOM 1595 N N . ALA A 1 217 ? -10.876 8.484 11.581 1.00 82.94 217 ALA A N 1
ATOM 1596 C CA . ALA A 1 217 ? -11.650 7.883 12.662 1.00 82.94 217 ALA A CA 1
ATOM 1597 C C . ALA A 1 217 ? -10.979 6.590 13.158 1.00 82.94 217 ALA A C 1
ATOM 1599 O O . ALA A 1 217 ? -10.563 5.749 12.365 1.00 82.94 217 ALA A O 1
ATOM 1600 N N . ALA A 1 218 ? -10.868 6.413 14.478 1.00 80.88 218 ALA A N 1
ATOM 1601 C CA . ALA A 1 218 ? -10.246 5.219 15.045 1.00 80.88 218 ALA A CA 1
ATOM 1602 C C . ALA A 1 218 ? -11.055 3.957 14.699 1.00 80.88 218 ALA A C 1
ATOM 1604 O O . ALA A 1 218 ? -12.188 3.791 15.156 1.00 80.88 218 ALA A O 1
ATOM 1605 N N . ALA A 1 219 ? -10.457 3.055 13.921 1.00 78.25 219 ALA A N 1
ATOM 1606 C CA . ALA A 1 219 ? -11.021 1.740 13.666 1.00 78.25 219 ALA A CA 1
ATOM 1607 C C . ALA A 1 219 ? -10.865 0.836 14.900 1.00 78.25 219 ALA A C 1
ATOM 1609 O O . ALA A 1 219 ? -9.887 0.922 15.647 1.00 78.25 219 ALA A O 1
ATOM 1610 N N . SER A 1 220 ? -11.843 -0.044 15.115 1.00 83.12 220 SER A N 1
ATOM 1611 C CA . SER A 1 220 ? -11.823 -1.015 16.212 1.00 83.12 220 SER A CA 1
ATOM 1612 C C . SER A 1 220 ? -11.253 -2.339 15.711 1.00 83.12 220 SER A C 1
ATOM 1614 O O . SER A 1 220 ? -11.989 -3.151 15.160 1.00 83.12 220 SER A O 1
ATOM 1616 N N . PHE A 1 221 ? -9.948 -2.541 15.891 1.00 89.12 221 PHE A N 1
ATOM 1617 C CA . PHE A 1 221 ? -9.287 -3.825 15.642 1.00 89.12 221 PHE A CA 1
ATOM 1618 C C . PHE A 1 221 ? -8.835 -4.459 16.962 1.00 89.12 221 PHE A C 1
ATOM 1620 O O . PHE A 1 221 ? -8.440 -3.762 17.897 1.00 89.12 221 PHE A O 1
ATOM 1627 N N . ALA A 1 222 ? -8.900 -5.784 17.056 1.00 90.00 222 ALA A N 1
ATOM 1628 C CA . ALA A 1 222 ? -8.522 -6.522 18.259 1.00 90.00 222 ALA A CA 1
ATOM 1629 C C . ALA A 1 222 ? -7.002 -6.517 18.514 1.00 90.00 222 ALA A C 1
ATOM 1631 O O . ALA A 1 222 ? -6.574 -6.639 19.656 1.00 90.00 222 ALA A O 1
ATOM 1632 N N . ASP A 1 223 ? -6.195 -6.336 17.467 1.00 91.12 223 ASP A N 1
ATOM 1633 C CA . ASP A 1 223 ? -4.729 -6.354 17.478 1.00 91.12 223 ASP A CA 1
ATOM 1634 C C . ASP A 1 223 ? -4.115 -4.961 17.252 1.00 91.12 223 ASP A C 1
ATOM 1636 O O . ASP A 1 223 ? -3.050 -4.825 16.643 1.00 91.12 223 ASP A O 1
ATOM 1640 N N . LEU A 1 224 ? -4.774 -3.910 17.759 1.00 89.38 224 LEU A N 1
ATOM 1641 C CA . LEU A 1 224 ? -4.299 -2.524 17.656 1.00 89.38 224 LEU A CA 1
ATOM 1642 C C . LEU A 1 224 ? -2.852 -2.353 18.142 1.00 89.38 224 LEU A C 1
ATOM 1644 O O . LEU A 1 224 ? -2.124 -1.546 17.566 1.00 89.38 224 LEU A O 1
ATOM 1648 N N . GLU A 1 225 ? -2.399 -3.106 19.153 1.00 90.25 225 GLU A N 1
ATOM 1649 C CA . GLU A 1 225 ? -1.012 -3.021 19.630 1.00 90.25 225 GLU A CA 1
ATOM 1650 C C . GLU A 1 225 ? 0.040 -3.522 18.628 1.00 90.25 225 GLU A C 1
ATOM 1652 O O . GLU A 1 225 ? 1.215 -3.175 18.758 1.00 90.25 225 GLU A O 1
ATOM 1657 N N . LYS A 1 226 ? -0.359 -4.321 17.629 1.00 93.12 226 LYS A N 1
ATOM 1658 C CA . LYS A 1 226 ? 0.531 -4.790 16.557 1.00 93.12 226 LYS A CA 1
ATOM 1659 C C . LYS A 1 226 ? 0.621 -3.792 15.406 1.00 93.12 226 LYS A C 1
ATOM 1661 O O . LYS A 1 226 ? 1.525 -3.898 14.583 1.00 93.12 226 LYS A O 1
ATOM 1666 N N . ILE A 1 227 ? -0.299 -2.827 15.325 1.00 91.12 227 ILE A N 1
ATOM 1667 C CA . ILE A 1 227 ? -0.288 -1.820 14.265 1.00 91.12 227 ILE A CA 1
ATOM 1668 C C . ILE A 1 227 ? 0.821 -0.805 14.559 1.00 91.12 227 ILE A C 1
ATOM 1670 O O . ILE A 1 227 ? 0.773 -0.106 15.576 1.00 91.12 227 ILE A O 1
ATOM 1674 N N . PRO A 1 228 ? 1.818 -0.662 13.673 1.00 89.62 228 PRO A N 1
ATOM 1675 C CA . PRO A 1 228 ? 2.879 0.298 13.901 1.00 89.62 228 PRO A CA 1
ATOM 1676 C C . PRO A 1 228 ? 2.352 1.731 13.751 1.00 89.62 228 PRO A C 1
ATOM 1678 O O . PRO A 1 228 ? 1.540 2.026 12.873 1.00 89.62 228 PRO A O 1
ATOM 1681 N N . THR A 1 229 ? 2.876 2.657 14.561 1.00 90.69 229 THR A N 1
ATOM 1682 C CA . THR A 1 229 ? 2.426 4.062 14.602 1.00 90.69 229 THR A CA 1
ATOM 1683 C C . THR A 1 229 ? 2.407 4.738 13.230 1.00 90.69 229 THR A C 1
ATOM 1685 O O . THR A 1 229 ? 1.514 5.532 12.954 1.00 90.69 229 THR A O 1
ATOM 1688 N N . TRP A 1 230 ? 3.361 4.412 12.350 1.00 92.50 230 TRP A N 1
ATOM 1689 C CA . TRP A 1 230 ? 3.439 4.988 11.004 1.00 92.50 230 TRP A CA 1
ATOM 1690 C C . TRP A 1 230 ? 2.268 4.585 10.095 1.00 92.50 230 TRP A C 1
ATOM 1692 O O . TRP A 1 230 ? 2.000 5.285 9.119 1.00 92.50 230 TRP A O 1
ATOM 1702 N N . ALA A 1 231 ? 1.597 3.466 10.388 1.00 95.25 231 ALA A N 1
ATOM 1703 C CA . ALA A 1 231 ? 0.514 2.923 9.575 1.00 95.25 231 ALA A CA 1
ATOM 1704 C C . ALA A 1 231 ? -0.879 3.268 10.107 1.00 95.25 231 ALA A C 1
ATOM 1706 O O . ALA A 1 231 ? -1.842 3.212 9.348 1.00 95.25 231 ALA A O 1
ATOM 1707 N N . LEU A 1 232 ? -0.988 3.630 11.389 1.00 92.56 232 LEU A N 1
ATOM 1708 C CA . 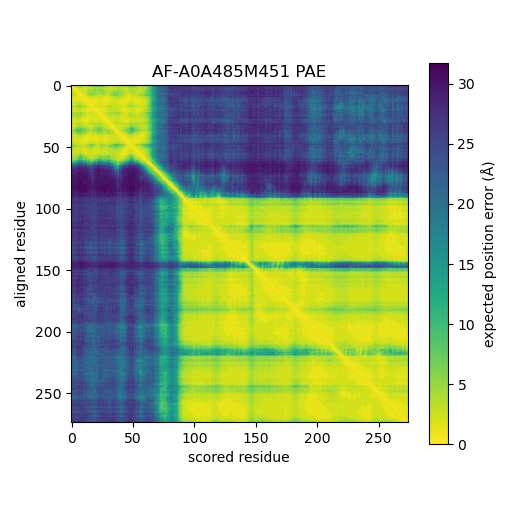LEU A 1 232 ? -2.263 3.753 12.094 1.00 92.56 232 LEU A CA 1
ATOM 1709 C C . LEU A 1 232 ? -3.248 4.702 11.399 1.00 92.56 232 LEU A C 1
ATOM 1711 O O . LEU A 1 232 ? -4.377 4.310 11.117 1.00 92.56 232 LEU A O 1
ATOM 1715 N N . ASP A 1 233 ? -2.822 5.927 11.083 1.00 94.62 233 ASP A N 1
ATOM 1716 C CA . ASP A 1 233 ? -3.714 6.913 10.462 1.00 94.62 233 ASP A CA 1
ATOM 1717 C C . ASP A 1 233 ? -4.133 6.475 9.046 1.00 94.62 233 ASP A C 1
ATOM 1719 O O . ASP A 1 233 ? -5.297 6.610 8.675 1.00 94.62 233 ASP A O 1
ATOM 1723 N N . GLY A 1 234 ? -3.221 5.872 8.275 1.00 95.44 234 GLY A N 1
ATOM 1724 C CA . GLY A 1 234 ? -3.536 5.362 6.939 1.00 95.44 234 GLY A CA 1
ATOM 1725 C C . 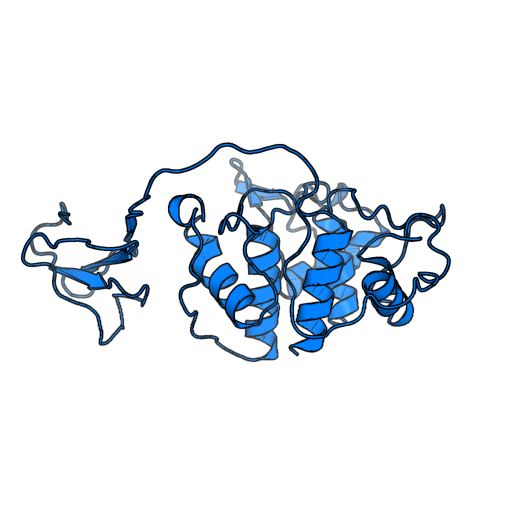GLY A 1 234 ? -4.507 4.181 6.965 1.00 95.44 234 GLY A C 1
ATOM 1726 O O . GLY A 1 234 ? -5.446 4.137 6.175 1.00 95.44 234 GLY A O 1
ATOM 1727 N N . ILE A 1 235 ? -4.336 3.261 7.917 1.00 96.62 235 ILE A N 1
ATOM 1728 C CA . ILE A 1 235 ? -5.261 2.143 8.137 1.00 96.62 235 ILE A CA 1
ATOM 1729 C C . ILE A 1 235 ? -6.647 2.658 8.536 1.00 96.62 235 ILE A C 1
ATOM 1731 O O . ILE A 1 235 ? -7.641 2.188 7.989 1.00 96.62 235 ILE A O 1
ATOM 1735 N N . ASN A 1 236 ? -6.719 3.642 9.433 1.00 94.69 236 ASN A N 1
ATOM 1736 C CA . ASN A 1 236 ? -7.980 4.258 9.844 1.00 94.69 236 ASN A CA 1
ATOM 1737 C C . ASN A 1 236 ? -8.711 4.912 8.661 1.00 94.69 236 ASN A C 1
ATOM 1739 O O . ASN A 1 236 ? -9.891 4.642 8.456 1.00 94.69 236 ASN A O 1
ATOM 1743 N N . ILE A 1 237 ? -8.004 5.688 7.831 1.00 95.81 237 ILE A N 1
ATOM 1744 C CA . ILE A 1 237 ? -8.575 6.283 6.609 1.00 95.81 237 ILE A CA 1
ATOM 1745 C C . ILE A 1 237 ? -9.071 5.191 5.657 1.00 95.81 237 ILE A C 1
ATOM 1747 O O . ILE A 1 237 ? -10.181 5.276 5.134 1.00 95.81 237 ILE A O 1
ATOM 1751 N N . ALA A 1 238 ? -8.262 4.156 5.426 1.00 96.12 238 ALA A N 1
ATOM 1752 C CA . ALA A 1 238 ? -8.633 3.063 4.538 1.00 96.12 238 ALA A CA 1
ATOM 1753 C C . ALA A 1 238 ? -9.863 2.297 5.059 1.00 96.12 238 ALA A C 1
ATOM 1755 O O . ALA A 1 238 ? -10.708 1.900 4.259 1.00 96.12 238 ALA A O 1
ATOM 1756 N N . ALA A 1 239 ? -9.984 2.104 6.375 1.00 94.00 239 ALA A N 1
ATOM 1757 C CA . ALA A 1 239 ? -11.134 1.451 6.994 1.00 94.00 239 ALA A CA 1
ATOM 1758 C C . ALA A 1 239 ? -12.399 2.316 6.893 1.00 94.00 239 ALA A C 1
ATOM 1760 O O . ALA A 1 239 ? -13.453 1.822 6.503 1.00 94.00 239 ALA A O 1
ATOM 1761 N N . GLU A 1 240 ? -12.287 3.618 7.166 1.00 92.31 240 GLU A N 1
ATOM 1762 C CA . GLU A 1 240 ? -13.393 4.576 7.063 1.00 92.31 240 GLU A CA 1
ATOM 1763 C C . GLU A 1 240 ? -13.936 4.690 5.631 1.00 92.31 240 GLU A C 1
ATOM 1765 O O . GLU A 1 240 ? -15.143 4.797 5.423 1.00 92.31 240 GLU A O 1
ATOM 1770 N N . LYS A 1 241 ? -13.055 4.605 4.629 1.00 92.88 241 LYS A N 1
ATOM 1771 C CA . LYS A 1 241 ? -13.431 4.567 3.208 1.00 92.88 241 LYS A CA 1
ATOM 1772 C C . LYS A 1 241 ? -13.887 3.185 2.725 1.00 92.88 241 LYS A C 1
ATOM 1774 O O . LYS A 1 241 ? -14.159 3.024 1.541 1.00 92.88 241 LYS A O 1
ATOM 1779 N N . GLY A 1 242 ? -13.945 2.184 3.604 1.00 92.56 242 GLY A N 1
ATOM 1780 C CA . GLY A 1 242 ? -14.350 0.821 3.251 1.00 92.56 242 GLY A CA 1
ATOM 1781 C C . GLY A 1 242 ? -13.358 0.079 2.348 1.00 92.56 242 GLY A C 1
ATOM 1782 O O . GLY A 1 242 ? -13.713 -0.938 1.758 1.00 92.56 242 GLY A O 1
ATOM 1783 N N . LEU A 1 243 ? -12.115 0.557 2.232 1.00 94.38 243 LEU A N 1
ATOM 1784 C CA . LEU A 1 243 ? -11.068 -0.055 1.402 1.00 94.38 243 LEU A CA 1
ATOM 1785 C C . LEU A 1 243 ? -10.481 -1.303 2.062 1.00 94.38 243 LEU A C 1
ATOM 1787 O O . LEU A 1 243 ? -10.080 -2.246 1.378 1.00 94.38 243 LEU A O 1
ATOM 1791 N N . VAL A 1 244 ? -10.442 -1.301 3.396 1.00 92.50 244 VAL A N 1
ATOM 1792 C CA . VAL A 1 244 ? -10.044 -2.432 4.238 1.00 92.50 244 VAL A CA 1
ATOM 1793 C C . VAL A 1 244 ? -11.100 -2.705 5.294 1.00 92.50 244 VAL A C 1
ATOM 1795 O O . VAL A 1 244 ? -11.760 -1.795 5.785 1.00 92.50 244 VAL A O 1
ATOM 1798 N N . GLN A 1 245 ? -11.215 -3.970 5.674 1.00 85.00 245 GLN A N 1
ATOM 1799 C CA . GLN A 1 245 ? -12.044 -4.429 6.784 1.00 85.00 245 GLN A CA 1
ATOM 1800 C C . GLN A 1 245 ? -11.220 -5.400 7.642 1.00 85.00 245 GLN A C 1
ATOM 1802 O O . GLN A 1 245 ? -10.216 -5.943 7.163 1.00 85.00 245 GLN A O 1
ATOM 1807 N N . GLY A 1 246 ? -11.572 -5.547 8.919 1.00 83.56 246 GLY A N 1
ATOM 1808 C CA . GLY A 1 246 ? -10.937 -6.514 9.825 1.00 83.56 246 GLY A CA 1
ATOM 1809 C C . GLY A 1 246 ? -11.372 -7.941 9.505 1.00 83.56 246 GLY A C 1
ATOM 1810 O O . GLY A 1 246 ? -12.393 -8.127 8.859 1.00 83.56 246 GLY A O 1
ATOM 1811 N N . TYR A 1 247 ? -10.611 -8.937 9.933 1.00 83.12 247 TYR A N 1
ATOM 1812 C CA . TYR A 1 247 ? -10.976 -10.346 9.790 1.00 83.12 247 TYR A CA 1
ATOM 1813 C C . TYR A 1 247 ? -12.156 -10.716 10.707 1.00 83.12 247 TYR A C 1
ATOM 1815 O O . TYR A 1 247 ? -12.485 -9.945 11.616 1.00 83.12 247 TYR A O 1
ATOM 1823 N N . PRO A 1 248 ? -12.802 -11.882 10.504 1.00 84.19 248 PRO A N 1
ATOM 1824 C CA . PRO A 1 248 ? -13.906 -12.334 11.357 1.00 84.19 248 PRO A CA 1
ATOM 1825 C C . PRO A 1 248 ? -13.559 -12.411 12.854 1.00 84.19 248 PRO A C 1
ATOM 1827 O O . PRO A 1 248 ? -14.433 -12.221 13.696 1.00 84.19 248 PRO A O 1
ATOM 1830 N N . ASP A 1 249 ? -12.284 -12.626 13.187 1.00 83.88 249 ASP A N 1
ATOM 1831 C CA . ASP A 1 249 ? -11.746 -12.611 14.556 1.00 83.88 249 ASP A CA 1
ATOM 1832 C C . ASP A 1 249 ? -11.575 -11.190 15.147 1.00 83.88 249 ASP A C 1
ATOM 1834 O O . ASP A 1 249 ? -11.113 -11.018 16.276 1.00 83.88 249 ASP A O 1
ATOM 1838 N N . GLY A 1 250 ? -11.936 -10.153 14.386 1.00 87.19 250 GLY A N 1
ATOM 1839 C CA . GLY A 1 250 ? -11.816 -8.747 14.756 1.00 87.19 250 GLY A CA 1
ATOM 1840 C C . GLY A 1 250 ? -10.420 -8.150 14.558 1.00 87.19 250 GLY A C 1
ATOM 1841 O O . GLY A 1 250 ? -10.222 -6.977 14.877 1.00 87.19 250 GLY A O 1
ATOM 1842 N N . THR A 1 251 ? -9.441 -8.900 14.048 1.00 92.81 251 THR A N 1
ATOM 1843 C CA . THR A 1 251 ? -8.063 -8.419 13.858 1.00 92.81 251 THR A CA 1
ATOM 1844 C C . THR A 1 251 ? -7.864 -7.689 12.528 1.00 92.81 251 THR A C 1
ATOM 1846 O O . THR A 1 251 ? -8.612 -7.857 11.566 1.00 92.81 251 THR A O 1
ATOM 1849 N N . PHE A 1 252 ? -6.827 -6.856 12.445 1.00 94.44 252 PHE A N 1
ATOM 1850 C CA . PHE A 1 252 ? -6.349 -6.261 11.204 1.00 94.44 252 PHE A CA 1
ATOM 1851 C C . PHE A 1 252 ? -5.217 -7.073 10.563 1.00 94.44 252 PHE A C 1
ATOM 1853 O O . PHE A 1 252 ? -5.139 -7.093 9.340 1.00 94.44 252 PHE A O 1
ATOM 1860 N N . GLN A 1 253 ? -4.345 -7.722 11.338 1.00 95.44 253 GLN A N 1
ATOM 1861 C CA . GLN A 1 253 ? -3.159 -8.458 10.872 1.00 95.44 253 GLN A CA 1
ATOM 1862 C C . GLN A 1 253 ? -2.197 -7.589 10.027 1.00 95.44 253 GLN A C 1
ATOM 1864 O O . GLN A 1 253 ? -2.010 -7.834 8.833 1.00 95.44 253 GLN A O 1
ATOM 1869 N N . PRO A 1 254 ? -1.571 -6.549 10.617 1.00 95.69 254 PRO A N 1
ATOM 1870 C CA . PRO A 1 254 ? -0.802 -5.540 9.876 1.00 95.69 254 PRO A CA 1
ATOM 1871 C C . PRO A 1 254 ? 0.415 -6.086 9.119 1.00 95.69 254 PRO A C 1
ATOM 1873 O O . PRO A 1 254 ? 0.750 -5.566 8.052 1.00 95.69 254 PRO A O 1
ATOM 1876 N N . ASP A 1 255 ? 1.044 -7.135 9.648 1.00 95.69 255 ASP A N 1
ATOM 1877 C CA . ASP A 1 255 ? 2.242 -7.753 9.071 1.00 95.69 255 ASP A CA 1
ATOM 1878 C C . ASP A 1 255 ? 1.927 -8.880 8.078 1.00 95.69 255 ASP A C 1
ATOM 1880 O O . ASP A 1 255 ? 2.839 -9.381 7.421 1.00 95.69 255 ASP A O 1
ATOM 1884 N N . LYS A 1 256 ? 0.654 -9.281 7.939 1.00 94.38 256 LYS A N 1
ATOM 1885 C CA . LYS A 1 256 ? 0.262 -10.314 6.975 1.00 94.38 256 LYS A CA 1
ATOM 1886 C C . LYS A 1 256 ? 0.507 -9.807 5.556 1.00 94.38 256 LYS A C 1
ATOM 1888 O O . LYS A 1 256 ? 0.093 -8.702 5.204 1.00 94.38 256 LYS A O 1
ATOM 1893 N N . GLU A 1 257 ? 1.202 -10.607 4.757 1.00 95.81 257 GLU A N 1
ATOM 1894 C CA . GLU A 1 257 ? 1.435 -10.334 3.340 1.00 95.81 257 GLU A CA 1
ATOM 1895 C C . GLU A 1 257 ? 0.132 -10.514 2.551 1.00 95.81 257 GLU A C 1
ATOM 1897 O O . GLU A 1 257 ? -0.685 -11.376 2.873 1.00 95.81 257 GLU A O 1
ATOM 1902 N N . VAL A 1 258 ? -0.071 -9.667 1.543 1.00 95.25 258 VAL A N 1
ATOM 1903 C CA . VAL A 1 258 ? -1.322 -9.600 0.779 1.00 95.25 258 VAL A CA 1
ATOM 1904 C C . VAL A 1 258 ? -1.206 -10.443 -0.488 1.00 95.25 258 VAL A C 1
ATOM 1906 O O . VAL A 1 258 ? -0.207 -10.372 -1.208 1.00 95.25 258 VAL A O 1
ATOM 1909 N N . THR A 1 259 ? -2.237 -11.223 -0.785 1.00 94.88 259 THR A N 1
ATOM 1910 C CA . THR A 1 259 ? -2.376 -11.957 -2.048 1.00 94.88 259 THR A CA 1
ATOM 1911 C C . THR A 1 259 ? -2.714 -11.013 -3.206 1.00 94.88 259 THR A C 1
ATOM 1913 O O . THR A 1 259 ? -3.210 -9.896 -3.028 1.00 94.88 259 THR A O 1
ATOM 1916 N N . ARG A 1 260 ? -2.482 -11.451 -4.441 1.00 94.50 260 ARG A N 1
ATOM 1917 C CA . ARG A 1 260 ? -2.838 -10.679 -5.639 1.00 94.50 260 ARG A CA 1
ATOM 1918 C C . ARG A 1 260 ? -4.345 -10.440 -5.736 1.00 94.50 260 ARG A C 1
ATOM 1920 O O . ARG A 1 260 ? -4.750 -9.348 -6.135 1.00 94.50 260 ARG A O 1
ATOM 1927 N N . ALA A 1 261 ? -5.166 -11.411 -5.335 1.00 88.06 261 ALA A N 1
ATOM 1928 C CA . ALA A 1 261 ? -6.620 -11.268 -5.282 1.00 88.06 261 ALA A CA 1
ATOM 1929 C C . ALA A 1 261 ? -7.081 -10.248 -4.229 1.00 88.06 261 ALA A C 1
ATOM 1931 O O . ALA A 1 261 ? -7.904 -9.383 -4.535 1.00 88.06 261 ALA A O 1
ATOM 1932 N N . GLU A 1 262 ? -6.526 -10.288 -3.016 1.00 91.38 262 GLU A N 1
ATOM 1933 C CA . GLU A 1 262 ? -6.843 -9.300 -1.976 1.00 91.38 262 GLU A CA 1
ATOM 1934 C C . GLU A 1 262 ? -6.445 -7.885 -2.411 1.00 91.38 262 GLU A C 1
ATOM 1936 O O . GLU A 1 262 ? -7.231 -6.947 -2.260 1.00 91.38 262 GLU A O 1
ATOM 1941 N N . ALA A 1 263 ? -5.264 -7.724 -3.016 1.00 96.81 263 ALA A N 1
ATOM 1942 C CA . ALA A 1 263 ? -4.822 -6.430 -3.519 1.00 96.81 263 ALA A CA 1
ATOM 1943 C C . ALA A 1 263 ? -5.732 -5.900 -4.636 1.00 96.81 263 ALA A C 1
ATOM 1945 O O . ALA A 1 263 ? -6.106 -4.726 -4.608 1.00 96.81 263 ALA A O 1
ATOM 1946 N N . ALA A 1 264 ? -6.146 -6.761 -5.572 1.00 93.50 264 ALA A N 1
ATOM 1947 C CA . ALA A 1 264 ? -7.114 -6.413 -6.609 1.00 93.50 264 ALA A CA 1
ATOM 1948 C C . ALA A 1 264 ? -8.448 -5.947 -6.005 1.00 93.50 264 ALA A C 1
ATOM 1950 O O . ALA A 1 264 ? -8.958 -4.895 -6.384 1.00 93.50 264 ALA A O 1
ATOM 1951 N N . ALA A 1 265 ? -8.975 -6.668 -5.011 1.00 93.06 265 ALA A N 1
ATOM 1952 C CA . ALA A 1 265 ? -10.213 -6.295 -4.335 1.00 93.06 265 ALA A CA 1
ATOM 1953 C C . ALA A 1 265 ? -10.111 -4.954 -3.599 1.00 93.06 265 ALA A C 1
ATOM 1955 O O . ALA A 1 265 ? -11.017 -4.127 -3.683 1.00 93.06 265 ALA A O 1
ATOM 1956 N N . MET A 1 266 ? -9.005 -4.699 -2.900 1.00 97.62 266 MET A N 1
ATOM 1957 C CA . MET A 1 266 ? -8.794 -3.425 -2.210 1.00 97.62 266 MET A CA 1
ATOM 1958 C C . MET A 1 266 ? -8.643 -2.250 -3.190 1.00 97.62 266 MET A C 1
ATOM 1960 O O . MET A 1 266 ? -9.175 -1.170 -2.935 1.00 97.62 266 MET A O 1
ATOM 1964 N N . ILE A 1 267 ? -7.975 -2.458 -4.329 1.00 96.62 267 ILE A N 1
ATOM 1965 C CA . ILE A 1 267 ? -7.833 -1.440 -5.381 1.00 96.62 267 ILE A CA 1
ATOM 1966 C C . ILE A 1 267 ? -9.167 -1.195 -6.101 1.00 96.62 267 ILE A C 1
ATOM 1968 O O . ILE A 1 267 ? -9.499 -0.045 -6.367 1.00 96.62 267 ILE A O 1
ATOM 1972 N N . ALA A 1 268 ? -9.974 -2.227 -6.353 1.00 91.50 268 ALA A N 1
ATOM 1973 C CA . ALA A 1 268 ? -11.315 -2.055 -6.915 1.00 91.50 268 ALA A CA 1
ATOM 1974 C C . ALA A 1 268 ? -12.220 -1.218 -5.995 1.00 91.50 268 ALA A C 1
ATOM 1976 O O . ALA A 1 268 ? -12.893 -0.300 -6.459 1.00 91.50 268 ALA A O 1
ATOM 1977 N N . ARG A 1 269 ? -12.180 -1.468 -4.676 1.00 96.19 269 ARG A N 1
ATOM 1978 C CA . ARG A 1 269 ? -12.899 -0.639 -3.692 1.00 96.19 269 ARG A CA 1
ATOM 1979 C C . ARG A 1 269 ? -12.409 0.805 -3.690 1.00 96.19 269 ARG A C 1
ATOM 1981 O O . ARG A 1 269 ? -13.228 1.708 -3.585 1.00 96.19 269 ARG A O 1
ATOM 1988 N N . LEU A 1 270 ? -11.099 1.021 -3.839 1.00 96.62 270 LEU A N 1
ATOM 1989 C CA . LEU A 1 270 ? -10.539 2.366 -3.974 1.00 96.62 270 LEU A CA 1
ATOM 1990 C C . LEU A 1 270 ? -11.138 3.075 -5.188 1.00 96.62 270 LEU A C 1
ATOM 1992 O O . LEU A 1 270 ? -11.631 4.182 -5.036 1.00 96.62 270 LEU A O 1
ATOM 1996 N N . LEU A 1 271 ? -11.151 2.432 -6.355 1.00 90.62 271 LEU A N 1
ATOM 1997 C CA . LEU A 1 271 ? -11.703 3.022 -7.578 1.00 90.62 271 LEU A CA 1
ATOM 1998 C C . LEU A 1 271 ? -13.194 3.347 -7.463 1.00 90.62 271 LEU A C 1
ATOM 2000 O O . LEU A 1 271 ? -13.627 4.353 -8.004 1.00 90.62 271 LEU A O 1
ATOM 2004 N N . GLY A 1 272 ? -13.968 2.531 -6.744 1.00 88.94 272 GLY A N 1
ATOM 2005 C CA . GLY A 1 272 ? -15.376 2.827 -6.465 1.00 88.94 272 GLY A CA 1
ATOM 2006 C C . GLY A 1 272 ? -15.600 3.949 -5.441 1.00 88.94 272 GLY A C 1
ATOM 2007 O O . GLY A 1 272 ? -16.713 4.461 -5.345 1.00 88.94 272 GLY A O 1
ATOM 2008 N N . ALA A 1 273 ? -14.577 4.309 -4.661 1.00 89.00 273 ALA A N 1
ATOM 2009 C CA . ALA A 1 273 ? -14.638 5.355 -3.640 1.00 89.00 273 ALA A CA 1
ATOM 2010 C C . ALA A 1 273 ? -14.125 6.727 -4.122 1.00 89.00 273 ALA A C 1
ATOM 2012 O O . ALA A 1 273 ? -14.302 7.710 -3.396 1.00 89.00 273 ALA A O 1
ATOM 2013 N N . LEU A 1 274 ? -13.467 6.779 -5.287 1.00 88.19 274 LEU A N 1
ATOM 2014 C CA . LEU A 1 274 ? -13.016 8.004 -5.962 1.00 88.19 274 LEU A CA 1
ATOM 2015 C C . LEU A 1 274 ? -14.136 8.591 -6.832 1.00 88.19 274 LEU A C 1
ATOM 2017 O O . LEU A 1 274 ? -14.271 9.835 -6.825 1.00 88.19 274 LEU A O 1
#

Secondary structure (DSSP, 8-state):
-----SSTTPEEEEESBS--TTT-TT-EE--S-----SSEEEEEEEEETTEE---EEEEE--PPP------S-------SS--PPP----TT-TT-TT-TTHHHHHHHHHTTS----TTS---TTSBPBHHHHHHHHHHHTT----S--GGGSTTGGGS-GGGHHHHHHHHHTTSS--EE-TTS-EE--TTSBPBHHHHHHHHHHHHHHHH----------TTGGGS-HHHHHHHHHHHHTTS----TTS---TTPBPBHHHHHHHHHHHHHH-